Protein AF-0000000068677493 (afdb_homodimer)

Structure (mmCIF, N/CA/C/O backbone):
data_AF-0000000068677493-model_v1
#
loop_
_entity.id
_entity.type
_entity.pdbx_description
1 polymer 'Ig-like domain-containing protein'
#
loop_
_atom_site.group_PDB
_atom_site.id
_atom_site.type_symbol
_atom_site.label_atom_id
_atom_site.label_alt_id
_atom_site.label_comp_id
_atom_site.label_asym_id
_atom_site.label_entity_id
_atom_site.label_seq_id
_atom_site.pdbx_PDB_ins_code
_atom_site.Cartn_x
_atom_site.Cartn_y
_atom_site.Cartn_z
_atom_site.occupancy
_atom_site.B_iso_or_equiv
_atom_site.auth_seq_id
_atom_site.auth_comp_id
_atom_site.auth_asym_id
_atom_site.auth_atom_id
_atom_site.pdbx_PDB_model_num
ATOM 1 N N . THR A 1 1 ? 17.438 -7.77 -10.906 1 44 1 THR A N 1
ATOM 2 C CA . THR A 1 1 ? 16.281 -8.148 -11.719 1 44 1 THR A CA 1
ATOM 3 C C . THR A 1 1 ? 15.383 -6.945 -11.969 1 44 1 THR A C 1
ATOM 5 O O . THR A 1 1 ? 15.484 -5.93 -11.281 1 44 1 THR A O 1
ATOM 8 N N . HIS A 1 2 ? 14.828 -6.984 -13.227 1 49.88 2 HIS A N 1
ATOM 9 C CA . HIS A 1 2 ? 14.031 -5.906 -13.812 1 49.88 2 HIS A CA 1
ATOM 10 C C . HIS A 1 2 ? 13.008 -5.383 -12.812 1 49.88 2 HIS A C 1
ATOM 12 O O . HIS A 1 2 ? 12.758 -4.176 -12.75 1 49.88 2 HIS A O 1
ATOM 18 N N . GLY A 1 3 ? 12.32 -6.281 -12.078 1 53.31 3 GLY A N 1
ATOM 19 C CA . GLY A 1 3 ? 11.375 -5.809 -11.078 1 53.31 3 GLY A CA 1
ATOM 20 C C . GLY A 1 3 ? 11.984 -4.816 -10.109 1 53.31 3 GLY A C 1
ATOM 21 O O . GLY A 1 3 ? 11.375 -3.783 -9.805 1 53.31 3 GLY A O 1
ATOM 22 N N . ARG A 1 4 ? 13.266 -5.168 -9.82 1 57.97 4 ARG A N 1
ATOM 23 C CA . ARG A 1 4 ? 14.008 -4.289 -8.914 1 57.97 4 ARG A CA 1
ATOM 24 C C . ARG A 1 4 ? 14.266 -2.932 -9.562 1 57.97 4 ARG A C 1
ATOM 26 O O . ARG A 1 4 ? 14.227 -1.899 -8.891 1 57.97 4 ARG A O 1
ATOM 33 N N . LYS A 1 5 ? 14.367 -3.1 -10.836 1 59.78 5 LYS A N 1
ATOM 34 C CA . LYS A 1 5 ? 14.688 -1.873 -11.562 1 59.78 5 LYS A CA 1
ATOM 35 C C . LYS A 1 5 ? 13.5 -0.913 -11.562 1 59.78 5 LYS A C 1
ATOM 37 O O . LYS A 1 5 ? 13.672 0.29 -11.344 1 59.78 5 LYS A O 1
ATOM 42 N N . TYR A 1 6 ? 12.266 -1.519 -11.68 1 61.81 6 TYR A N 1
ATOM 43 C CA . TYR A 1 6 ? 11.078 -0.667 -11.711 1 61.81 6 TYR A CA 1
ATOM 44 C C . TYR A 1 6 ? 10.82 -0.049 -10.344 1 61.81 6 TYR A C 1
ATOM 46 O O . TYR A 1 6 ? 10.453 1.126 -10.242 1 61.81 6 TYR A O 1
ATOM 54 N N . GLU A 1 7 ? 11.039 -0.87 -9.32 1 65.19 7 GLU A N 1
ATOM 55 C CA . GLU A 1 7 ? 10.836 -0.341 -7.973 1 65.19 7 GLU A CA 1
ATOM 56 C C . GLU A 1 7 ? 11.828 0.782 -7.668 1 65.19 7 GLU A C 1
ATOM 58 O O . GLU A 1 7 ? 11.453 1.803 -7.086 1 65.19 7 GLU A O 1
ATOM 63 N N . MET A 1 8 ? 13.055 0.53 -8.156 1 66.62 8 MET A N 1
ATOM 6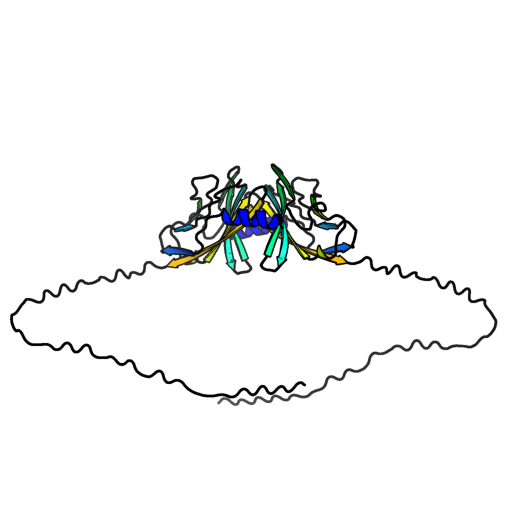4 C CA . MET A 1 8 ? 14.078 1.545 -7.941 1 66.62 8 MET A CA 1
ATOM 65 C C . MET A 1 8 ? 13.727 2.838 -8.672 1 66.62 8 MET A C 1
ATOM 67 O O . MET A 1 8 ? 13.914 3.93 -8.133 1 66.62 8 MET A O 1
ATOM 71 N N . LEU A 1 9 ? 13.133 2.609 -9.805 1 75.5 9 LEU A N 1
ATOM 72 C CA . LEU A 1 9 ? 12.789 3.785 -10.602 1 75.5 9 LEU A CA 1
ATOM 73 C C . LEU A 1 9 ? 11.633 4.547 -9.961 1 75.5 9 LEU A C 1
ATOM 75 O O . LEU A 1 9 ? 11.625 5.781 -9.953 1 75.5 9 LEU A O 1
ATOM 79 N N . LEU A 1 10 ? 10.789 3.773 -9.336 1 80.25 10 LEU A N 1
ATOM 80 C CA . LEU A 1 10 ? 9.656 4.426 -8.695 1 80.25 10 LEU A CA 1
ATOM 81 C C . LEU A 1 10 ? 10.094 5.145 -7.422 1 80.25 10 LEU A C 1
ATOM 83 O O . LEU A 1 10 ? 9.602 6.234 -7.121 1 80.25 10 LEU A O 1
ATOM 87 N N . GLU A 1 11 ? 11.062 4.578 -6.77 1 80.44 11 GLU A N 1
ATOM 88 C CA . GLU A 1 11 ? 11.531 5.16 -5.512 1 80.44 11 GLU A CA 1
ATOM 89 C C . GLU A 1 11 ? 12.148 6.539 -5.738 1 80.44 11 GLU A C 1
ATOM 91 O O . GLU A 1 11 ? 12 7.434 -4.902 1 80.44 11 GLU A O 1
ATOM 96 N N . ALA A 1 12 ? 12.695 6.668 -6.887 1 80.44 12 ALA A N 1
ATOM 97 C CA . ALA A 1 12 ? 13.367 7.926 -7.199 1 80.44 12 ALA A CA 1
ATOM 98 C C . ALA A 1 12 ? 12.367 9 -7.617 1 80.44 12 ALA A C 1
ATOM 100 O O . ALA A 1 12 ? 12.711 10.18 -7.707 1 80.44 12 ALA A O 1
ATOM 101 N N . GLN A 1 13 ? 11.188 8.625 -7.734 1 88.69 13 GLN A N 1
ATOM 102 C CA . GLN A 1 13 ? 10.203 9.547 -8.289 1 88.69 13 GLN A CA 1
ATOM 103 C C . GLN A 1 13 ? 9.32 10.133 -7.191 1 88.69 13 GLN A C 1
ATOM 105 O O . GLN A 1 13 ? 8.336 10.82 -7.477 1 88.69 13 GLN A O 1
ATOM 110 N N . VAL A 1 14 ? 9.727 9.906 -5.953 1 91 14 VAL A N 1
ATOM 111 C CA . VAL A 1 14 ? 8.883 10.406 -4.875 1 91 14 VAL A CA 1
ATOM 112 C C . VAL A 1 14 ? 9.664 11.406 -4.02 1 91 14 VAL A C 1
ATOM 114 O O . VAL A 1 14 ? 10.766 11.102 -3.562 1 91 14 VAL A O 1
ATOM 117 N N . SER A 1 15 ? 9.102 12.547 -3.846 1 90.69 15 SER A N 1
ATOM 118 C CA . SER A 1 15 ? 9.703 13.586 -3.02 1 90.69 15 SER A CA 1
ATOM 119 C C . SER A 1 15 ? 9 13.695 -1.671 1 90.69 15 SER A C 1
ATOM 121 O O . SER A 1 15 ? 7.793 13.938 -1.612 1 90.69 15 SER A O 1
ATOM 123 N N . VAL A 1 16 ? 9.836 13.453 -0.61 1 92.06 16 VAL A N 1
ATOM 124 C CA . VAL A 1 16 ? 9.328 13.594 0.752 1 92.06 16 VAL A CA 1
ATOM 125 C C . VAL A 1 16 ? 10.383 14.273 1.626 1 92.06 16 VAL A C 1
ATOM 127 O O . VAL A 1 16 ? 11.555 14.344 1.25 1 92.06 16 VAL A O 1
ATOM 130 N N . GLU A 1 17 ? 9.977 14.945 2.627 1 94.81 17 GLU A N 1
ATOM 131 C CA . GLU A 1 17 ? 10.867 15.367 3.703 1 94.81 17 GLU A CA 1
ATOM 132 C C . GLU A 1 17 ? 10.812 14.398 4.879 1 94.81 17 GLU A C 1
ATOM 134 O O . GLU A 1 17 ? 9.82 14.352 5.609 1 94.81 17 GLU A O 1
ATOM 139 N N . PRO A 1 18 ? 11.953 13.641 5.086 1 96.69 18 PRO A N 1
ATOM 140 C CA . PRO A 1 18 ? 11.906 12.578 6.094 1 96.69 18 PRO A CA 1
ATOM 141 C C . PRO A 1 18 ? 11.719 13.117 7.508 1 96.69 18 PRO A C 1
ATOM 143 O O . PRO A 1 18 ? 11.258 12.391 8.391 1 96.69 18 PRO A O 1
ATOM 146 N N . GLN A 1 19 ? 12.148 14.352 7.734 1 98.12 19 GLN A N 1
ATOM 147 C CA . GLN A 1 19 ? 11.992 15.016 9.023 1 98.12 19 GLN A CA 1
ATOM 148 C C . GLN A 1 19 ? 11.352 16.391 8.867 1 98.12 19 GLN A C 1
ATOM 150 O O . GLN A 1 19 ? 11.781 17.188 8.031 1 98.12 19 GLN A O 1
ATOM 155 N N . VAL A 1 20 ? 10.336 16.562 9.625 1 98.31 20 VAL A N 1
ATOM 156 C CA . VAL A 1 20 ? 9.648 17.844 9.609 1 98.31 20 VAL A CA 1
ATOM 157 C C . VAL A 1 20 ? 9.43 18.344 11.039 1 98.31 20 VAL A C 1
ATOM 159 O O . VAL A 1 20 ? 9.086 17.547 11.922 1 98.31 20 VAL A O 1
ATOM 162 N N . THR A 1 21 ? 9.695 19.562 11.297 1 97.81 21 THR A N 1
ATOM 163 C CA . THR A 1 21 ? 9.445 20.188 12.586 1 97.81 21 THR A CA 1
ATOM 164 C C . THR A 1 21 ? 8.25 21.125 12.508 1 97.81 21 THR A C 1
ATOM 166 O O . THR A 1 21 ? 8.203 22 11.633 1 97.81 21 THR A O 1
ATOM 169 N N . GLY A 1 22 ? 7.289 20.859 13.273 1 97.62 22 GLY A N 1
ATOM 170 C CA . GLY A 1 22 ? 6.18 21.781 13.469 1 97.62 22 GLY A CA 1
ATOM 171 C C . GLY A 1 22 ? 6.23 22.516 14.805 1 97.62 22 GLY A C 1
ATOM 172 O O . GLY A 1 22 ? 6.941 22.094 15.719 1 97.62 22 GLY A O 1
ATOM 173 N N . TYR A 1 23 ? 5.531 23.656 14.812 1 97.31 23 TYR A N 1
ATOM 174 C CA . TYR A 1 23 ? 5.438 24.438 16.047 1 97.31 23 TYR A CA 1
ATOM 175 C C . TYR A 1 23 ? 4 24.5 16.547 1 97.31 23 TYR A C 1
ATOM 177 O O . TYR A 1 23 ? 3.074 24.734 15.773 1 97.31 23 TYR A O 1
ATOM 185 N N . LEU A 1 24 ? 3.902 24.266 17.859 1 97.25 24 LEU A N 1
ATOM 186 C CA . LEU A 1 24 ? 2.594 24.219 18.5 1 97.25 24 LEU A CA 1
ATOM 187 C C . LEU A 1 24 ? 1.734 25.406 18.047 1 97.25 24 LEU A C 1
ATOM 189 O O . LEU A 1 24 ? 2.182 26.547 18.094 1 97.25 24 LEU A O 1
ATOM 193 N N . GLY A 1 25 ? 0.5 25.094 17.578 1 96.88 25 GLY A N 1
ATOM 194 C CA . GLY A 1 25 ? -0.456 26.125 17.219 1 96.88 25 GLY A CA 1
ATOM 195 C C . GLY A 1 25 ? -0.314 26.609 15.781 1 96.88 25 GLY A C 1
ATOM 196 O O . GLY A 1 25 ? -1.176 27.328 15.273 1 96.88 25 GLY A O 1
ATOM 197 N N . ASN A 1 26 ? 0.702 26.297 15.086 1 97.62 26 ASN A N 1
ATOM 198 C CA . ASN A 1 26 ? 0.906 26.641 13.688 1 97.62 26 ASN A CA 1
ATOM 199 C C . ASN A 1 26 ? 0.512 25.5 12.758 1 97.62 26 ASN A C 1
ATOM 201 O O . ASN A 1 26 ? 0.304 24.375 13.203 1 97.62 26 ASN A O 1
ATOM 205 N N . ASP A 1 27 ? 0.348 25.828 11.492 1 98 27 ASP A N 1
ATOM 206 C CA . ASP A 1 27 ? 0.124 24.812 10.477 1 98 27 ASP A CA 1
ATOM 207 C C . ASP A 1 27 ? 1.438 24.156 10.055 1 98 27 ASP A C 1
ATOM 209 O O . ASP A 1 27 ? 2.494 24.797 10.086 1 98 27 ASP A O 1
ATOM 213 N N . VAL A 1 28 ? 1.412 22.922 9.742 1 97.88 28 VAL A N 1
ATOM 214 C CA . VAL A 1 28 ? 2.586 22.25 9.219 1 97.88 28 VAL A CA 1
ATOM 215 C C . VAL A 1 28 ? 2.193 21.406 8.008 1 97.88 28 VAL A C 1
ATOM 217 O O . VAL A 1 28 ? 1.114 20.812 7.98 1 97.88 28 VAL A O 1
ATOM 220 N N . THR A 1 29 ? 3.047 21.375 7.008 1 97.81 29 THR A N 1
ATOM 221 C CA . THR A 1 29 ? 2.781 20.625 5.793 1 97.81 29 THR A CA 1
ATOM 222 C C . THR A 1 29 ? 3.727 19.422 5.688 1 97.81 29 THR A C 1
ATOM 224 O O . THR A 1 29 ? 4.938 19.562 5.871 1 97.81 29 THR A O 1
ATOM 227 N N . LEU A 1 30 ? 3.176 18.266 5.508 1 97.88 30 LEU A N 1
ATOM 228 C CA . LEU A 1 30 ? 3.93 17.062 5.168 1 97.88 30 LEU A CA 1
ATOM 229 C C . LEU A 1 30 ? 3.887 16.797 3.668 1 97.88 30 LEU A C 1
ATOM 231 O O . LEU A 1 30 ? 2.826 16.5 3.117 1 97.88 30 LEU A O 1
ATOM 235 N N . ARG A 1 31 ? 5.02 16.812 3.066 1 97.06 31 ARG A N 1
ATOM 236 C CA . ARG A 1 31 ? 5.09 16.781 1.609 1 97.06 31 ARG A CA 1
ATOM 237 C C . ARG A 1 31 ? 5.242 15.352 1.098 1 97.06 31 ARG A C 1
ATOM 239 O O . ARG A 1 31 ? 5.992 14.562 1.669 1 97.06 31 ARG A O 1
ATOM 246 N N . CYS A 1 32 ? 4.578 15.102 0.015 1 96.81 32 CYS A N 1
ATOM 247 C CA . CYS A 1 32 ? 4.648 13.844 -0.72 1 96.81 32 CYS A CA 1
ATOM 248 C C . CYS A 1 32 ? 4.176 14.023 -2.158 1 96.81 32 CYS A C 1
ATOM 250 O O . CYS A 1 32 ? 2.992 14.258 -2.404 1 96.81 32 CYS A O 1
ATOM 252 N N . LYS A 1 33 ? 5.102 13.906 -3.076 1 95.31 33 LYS A N 1
ATOM 253 C CA . LYS A 1 33 ? 4.781 14.188 -4.473 1 95.31 33 LYS A CA 1
ATOM 254 C C . LYS A 1 33 ? 5.34 13.109 -5.395 1 95.31 33 LYS A C 1
ATOM 256 O O . LYS A 1 33 ? 6.469 12.648 -5.207 1 95.31 33 LYS A O 1
ATOM 261 N N . LEU A 1 34 ? 4.512 12.648 -6.293 1 95 34 LEU A N 1
ATOM 262 C CA . LEU A 1 34 ? 4.977 11.805 -7.391 1 95 34 LEU A CA 1
ATOM 263 C C . LEU A 1 34 ? 5.461 12.656 -8.562 1 95 34 LEU A C 1
ATOM 265 O O . LEU A 1 34 ? 4.668 13.375 -9.172 1 95 34 LEU A O 1
ATOM 269 N N . LEU A 1 35 ? 6.684 12.539 -8.891 1 92.25 35 LEU A N 1
ATOM 270 C CA . LEU A 1 35 ? 7.277 13.398 -9.906 1 92.25 35 LEU A CA 1
ATOM 271 C C . LEU A 1 35 ? 6.926 12.898 -11.305 1 92.25 35 LEU A C 1
ATOM 273 O O . LEU A 1 35 ? 6.668 13.703 -12.203 1 92.25 35 LEU A O 1
ATOM 277 N N . GLN A 1 36 ? 6.949 11.57 -11.461 1 90.94 36 GLN A N 1
ATOM 278 C CA . GLN A 1 36 ? 6.586 10.961 -12.734 1 90.94 36 GLN A CA 1
ATOM 279 C C . GLN A 1 36 ? 5.781 9.68 -12.516 1 90.94 36 GLN A C 1
ATOM 281 O O . GLN A 1 36 ? 6.023 8.945 -11.562 1 90.94 36 GLN A O 1
ATOM 286 N N . GLY A 1 37 ? 4.852 9.508 -13.422 1 90.94 37 GLY A N 1
ATOM 287 C CA . GLY A 1 37 ? 4.039 8.305 -13.336 1 90.94 37 GLY A CA 1
ATOM 288 C C . GLY A 1 37 ? 2.553 8.594 -13.242 1 90.94 37 GLY A C 1
ATOM 289 O O . GLY A 1 37 ? 2.143 9.758 -13.211 1 90.94 37 GLY A O 1
ATOM 290 N N . ASN A 1 38 ? 1.831 7.477 -13.25 1 93.56 38 ASN A N 1
ATOM 291 C CA . ASN A 1 38 ? 0.378 7.57 -13.18 1 93.56 38 ASN A CA 1
ATOM 292 C C . ASN A 1 38 ? -0.13 7.266 -11.773 1 93.56 38 ASN A C 1
ATOM 294 O O . ASN A 1 38 ? -0.347 6.102 -11.422 1 93.56 38 ASN A O 1
ATOM 298 N N . LEU A 1 39 ? -0.314 8.266 -10.992 1 95.81 39 LEU A N 1
ATOM 299 C CA . LEU 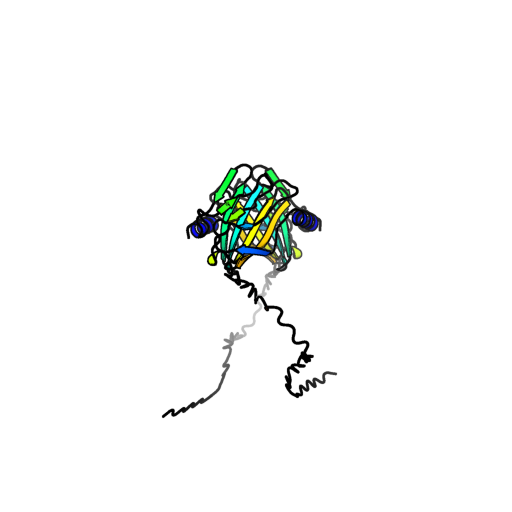A 1 39 ? -0.809 8.102 -9.633 1 95.81 39 LEU A CA 1
ATOM 300 C C . LEU A 1 39 ? -2.258 7.625 -9.633 1 95.81 39 LEU A C 1
ATOM 302 O O . LEU A 1 39 ? -3.131 8.273 -10.211 1 95.81 39 LEU A O 1
ATOM 306 N N . ILE A 1 40 ? -2.496 6.555 -8.977 1 96.5 40 ILE A N 1
ATOM 307 C CA . ILE A 1 40 ? -3.844 5.996 -8.914 1 96.5 40 ILE A CA 1
ATOM 308 C C . ILE A 1 40 ? -4.508 6.402 -7.598 1 96.5 40 ILE A C 1
ATOM 310 O O . ILE A 1 40 ? -5.672 6.809 -7.582 1 96.5 40 ILE A O 1
ATOM 314 N N . GLN A 1 41 ? -3.783 6.273 -6.559 1 96.88 41 GLN A N 1
ATOM 315 C CA . GLN A 1 41 ? -4.238 6.652 -5.227 1 96.88 41 GLN A CA 1
ATOM 316 C C . GLN A 1 41 ? -3.059 6.949 -4.305 1 96.88 41 GLN A C 1
ATOM 318 O O . GLN A 1 41 ? -2.018 6.293 -4.387 1 96.88 41 GLN A O 1
ATOM 323 N N . ALA A 1 42 ? -3.238 7.895 -3.502 1 9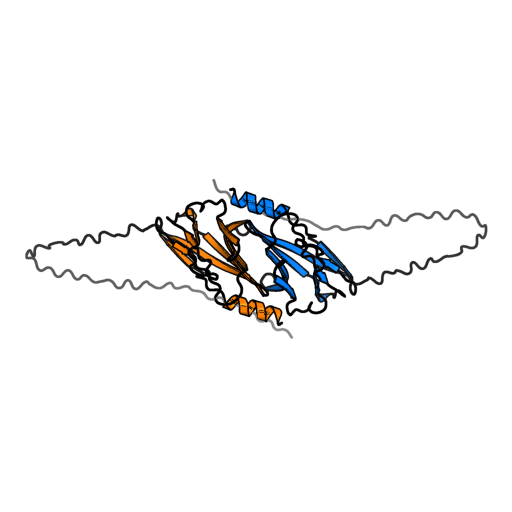7.44 42 ALA A N 1
ATOM 324 C CA . ALA A 1 42 ? -2.297 8.203 -2.428 1 97.44 42 ALA A CA 1
ATOM 325 C C . ALA A 1 42 ? -2.975 8.102 -1.063 1 97.44 42 ALA A C 1
ATOM 327 O O . ALA A 1 42 ? -4.168 8.391 -0.934 1 97.44 42 ALA A O 1
ATOM 328 N N . GLU A 1 43 ? -2.234 7.633 -0.113 1 97 43 GLU A N 1
ATOM 329 C CA . GLU A 1 43 ? -2.787 7.625 1.238 1 97 43 GLU A CA 1
ATOM 330 C C . GLU A 1 43 ? -1.724 7.992 2.27 1 97 43 GLU A C 1
ATOM 332 O O . GLU A 1 43 ? -0.536 7.734 2.064 1 97 43 GLU A O 1
ATOM 337 N N . TRP A 1 44 ? -2.158 8.711 3.283 1 96.62 44 TRP A N 1
ATOM 338 C CA . TRP A 1 44 ? -1.332 8.984 4.453 1 96.62 44 TRP A CA 1
ATOM 339 C C . TRP A 1 44 ? -1.749 8.109 5.629 1 96.62 44 TRP A C 1
ATOM 341 O O . TRP A 1 44 ? -2.936 8.008 5.949 1 96.62 44 TRP A O 1
ATOM 351 N N . GLN A 1 45 ? -0.746 7.441 6.125 1 95.81 45 GLN A N 1
ATOM 352 C CA . GLN A 1 45 ? -0.955 6.641 7.324 1 95.81 45 GLN A CA 1
ATOM 353 C C . GLN A 1 45 ? -0.22 7.234 8.523 1 95.81 45 GLN A C 1
ATOM 355 O O . GLN A 1 45 ? 0.859 7.812 8.367 1 95.81 45 GLN A O 1
ATOM 360 N N . TRP A 1 46 ? -0.893 7.141 9.609 1 94.19 46 TRP A N 1
ATOM 361 C CA . TRP A 1 46 ? -0.287 7.535 10.883 1 94.19 46 TRP A CA 1
ATOM 362 C C . TRP A 1 46 ? 0.028 6.312 11.734 1 94.19 46 TRP A C 1
ATOM 364 O O . TRP A 1 46 ? -0.859 5.508 12.031 1 94.19 46 TRP A O 1
ATOM 374 N N . GLU A 1 47 ? 1.328 6.184 12.078 1 91.25 47 GLU A N 1
ATOM 375 C CA . GLU A 1 47 ? 1.779 5.031 12.852 1 91.25 47 GLU A CA 1
ATOM 376 C C . GLU A 1 47 ? 1.9 5.371 14.328 1 91.25 47 GLU A C 1
ATOM 378 O O . GLU A 1 47 ? 2.826 6.078 14.734 1 91.25 47 GLU A O 1
ATOM 383 N N . ILE A 1 48 ? 0.957 4.836 15.047 1 80.31 48 ILE A N 1
ATOM 384 C CA . ILE A 1 48 ? 0.924 5.094 16.484 1 80.31 48 ILE A CA 1
ATOM 385 C C . ILE A 1 48 ? 1.951 4.215 17.188 1 80.31 48 ILE A C 1
ATOM 387 O O . ILE A 1 48 ? 2.535 4.621 18.203 1 80.31 48 ILE A O 1
ATOM 391 N N . SER A 1 49 ? 2.119 3.014 16.672 1 82.81 49 SER A N 1
ATOM 392 C CA . SER A 1 49 ? 3.115 2.062 17.156 1 82.81 49 SER A CA 1
ATOM 393 C C . SER A 1 49 ? 3.629 1.179 16.016 1 82.81 49 SER A C 1
ATOM 395 O O . SER A 1 49 ? 3.135 1.252 14.898 1 82.81 49 SER A O 1
ATOM 397 N N . ASP A 1 50 ? 4.613 0.42 16.328 1 79.56 50 ASP A N 1
ATOM 398 C CA . ASP A 1 50 ? 5.203 -0.474 15.336 1 79.56 50 ASP A CA 1
ATOM 399 C C . ASP A 1 50 ? 4.16 -1.45 14.797 1 79.56 50 ASP A C 1
ATOM 401 O O . ASP A 1 50 ? 4.312 -1.978 13.688 1 79.56 50 ASP A O 1
ATOM 405 N N . THR A 1 51 ? 3.09 -1.633 15.547 1 77.69 51 THR A N 1
ATOM 406 C CA . THR A 1 51 ? 2.145 -2.674 15.156 1 77.69 51 THR A CA 1
ATOM 407 C C . THR A 1 51 ? 0.811 -2.062 14.734 1 77.69 51 THR A C 1
ATOM 409 O O . THR A 1 51 ? -0.088 -2.773 14.281 1 77.69 51 THR A O 1
ATOM 412 N N . GLU A 1 52 ? 0.798 -0.792 14.938 1 80.62 52 GLU A N 1
ATOM 413 C CA . GLU A 1 52 ? -0.501 -0.172 14.695 1 80.62 52 GLU A CA 1
ATOM 414 C C . GLU A 1 52 ? -0.363 1.073 13.82 1 80.62 52 GLU A C 1
ATOM 416 O O . GLU A 1 52 ? 0.355 2.01 14.18 1 80.62 52 GLU A O 1
ATOM 421 N N . LYS A 1 53 ? -0.86 0.973 12.68 1 86.06 53 LYS A N 1
ATOM 422 C CA . LYS A 1 53 ? -0.974 2.129 11.797 1 86.06 53 LYS A CA 1
ATOM 423 C C . LYS A 1 53 ? -2.367 2.211 11.172 1 86.06 53 LYS A C 1
ATOM 425 O O . LYS A 1 53 ? -3.049 1.194 11.023 1 86.06 53 LYS A O 1
ATOM 430 N N . PHE A 1 54 ? -2.818 3.443 10.938 1 88.25 54 PHE A N 1
ATOM 431 C CA . PHE A 1 54 ? -4.113 3.57 10.281 1 88.25 54 PHE A CA 1
ATOM 432 C C . PHE A 1 54 ? -4.094 4.695 9.258 1 88.25 54 PHE A C 1
ATOM 434 O O . PHE A 1 54 ? -3.307 5.637 9.375 1 88.25 54 PHE A O 1
ATOM 441 N N . THR A 1 55 ? -4.918 4.555 8.305 1 93.69 55 THR A N 1
ATOM 442 C CA . THR A 1 55 ? -5.035 5.527 7.23 1 93.69 55 THR A CA 1
ATOM 443 C C . THR A 1 55 ? -5.77 6.777 7.707 1 93.69 55 THR A C 1
ATOM 445 O O . THR A 1 55 ? -6.852 6.684 8.289 1 93.69 55 THR A O 1
ATOM 448 N N . ILE A 1 56 ? -5.227 7.949 7.43 1 95.75 56 ILE A N 1
ATOM 449 C CA . ILE A 1 56 ? -5.859 9.164 7.934 1 95.75 56 ILE A CA 1
ATOM 450 C C . ILE A 1 56 ? -6.391 9.992 6.766 1 95.75 56 ILE A C 1
ATOM 452 O O . ILE A 1 56 ? -7.258 10.852 6.949 1 95.75 56 ILE A O 1
ATOM 456 N N . ALA A 1 57 ? -5.91 9.742 5.57 1 96.06 57 ALA A N 1
ATOM 457 C CA . ALA A 1 57 ? -6.352 10.484 4.391 1 96.06 57 ALA A CA 1
ATOM 458 C C . ALA A 1 57 ? -6.074 9.703 3.111 1 96.06 57 ALA A C 1
ATOM 460 O O . ALA A 1 57 ? -5.035 9.047 2.99 1 96.06 57 ALA A O 1
ATOM 461 N N . VAL A 1 58 ? -6.988 9.773 2.211 1 96.44 58 VAL A N 1
ATOM 462 C CA . VAL A 1 58 ? -6.855 9.133 0.906 1 96.44 58 VAL A CA 1
ATOM 463 C C . VAL A 1 58 ? -7.176 10.141 -0.197 1 96.44 58 VAL A C 1
ATOM 465 O O . VAL A 1 58 ? -8.133 10.914 -0.085 1 96.44 58 VAL A O 1
ATOM 468 N N . PHE A 1 59 ? -6.348 10.133 -1.209 1 97.31 59 PHE A N 1
ATOM 469 C CA . PHE A 1 59 ? -6.539 10.984 -2.377 1 97.31 59 PHE A CA 1
ATOM 470 C C . PHE A 1 59 ? -6.441 10.172 -3.662 1 97.31 59 PHE A C 1
ATOM 472 O O . PHE A 1 59 ? -5.508 9.391 -3.838 1 97.31 59 PHE A O 1
ATOM 479 N N . SER A 1 60 ? -7.371 10.273 -4.477 1 95.44 60 SER A N 1
ATOM 480 C CA . SER A 1 60 ? -7.363 9.719 -5.828 1 95.44 60 SER A CA 1
ATOM 481 C C . SER A 1 60 ? -7.66 10.797 -6.867 1 95.44 60 SER A C 1
ATOM 483 O O . SER A 1 60 ? -8.695 11.453 -6.801 1 95.44 60 SER A O 1
ATOM 485 N N . PRO A 1 61 ? -6.758 10.93 -7.801 1 93.69 61 PRO A N 1
ATOM 486 C CA . PRO A 1 61 ? -6.992 11.961 -8.812 1 93.69 61 PRO A CA 1
ATOM 487 C C . PRO A 1 61 ? -8.352 11.82 -9.5 1 93.69 61 PRO A C 1
ATOM 489 O O . PRO A 1 61 ? -9 12.82 -9.805 1 93.69 61 PRO A O 1
ATOM 492 N N . ASN A 1 62 ? -8.836 10.609 -9.633 1 92.88 62 ASN A N 1
ATOM 493 C CA . ASN A 1 62 ? -10.055 10.391 -10.398 1 92.88 62 ASN A CA 1
ATOM 494 C C . ASN A 1 62 ? -11.273 10.258 -9.5 1 92.88 62 ASN A C 1
ATOM 496 O O . ASN A 1 62 ? -12.414 10.375 -9.961 1 92.88 62 ASN A O 1
ATOM 500 N N . LEU A 1 63 ? -11.062 10.016 -8.203 1 94.81 63 LEU A N 1
ATOM 501 C CA . LEU A 1 63 ? -12.211 9.695 -7.359 1 94.81 63 LEU A CA 1
ATOM 502 C C . LEU A 1 63 ? -12.375 10.727 -6.25 1 94.81 63 LEU A C 1
ATOM 504 O O . LEU A 1 63 ? -13.422 10.781 -5.602 1 94.81 63 LEU A O 1
ATOM 508 N N . GLY A 1 64 ? -11.328 11.523 -6.035 1 94.5 64 GLY A N 1
ATOM 509 C CA . GLY A 1 64 ? -11.445 12.57 -5.031 1 94.5 64 GLY A CA 1
ATOM 510 C C . GLY A 1 64 ? -10.664 12.266 -3.764 1 94.5 64 GLY A C 1
ATOM 511 O O . GLY A 1 64 ? -9.602 11.648 -3.818 1 94.5 64 GLY A O 1
ATOM 512 N N . GLN A 1 65 ? -11.086 12.914 -2.695 1 95.12 65 GLN A N 1
ATOM 513 C CA . GLN A 1 65 ? -10.359 12.781 -1.438 1 95.12 65 GLN A CA 1
ATOM 514 C C . GLN A 1 65 ? -11.273 12.289 -0.32 1 95.12 65 GLN A C 1
ATOM 516 O O . GLN A 1 65 ? -12.492 12.461 -0.385 1 95.12 65 GLN A O 1
ATOM 521 N N . ASN A 1 66 ? -10.656 11.609 0.628 1 94.19 66 ASN A N 1
ATOM 522 C CA . ASN A 1 66 ? -11.336 11.18 1.847 1 94.19 66 ASN A CA 1
ATOM 523 C C . ASN A 1 66 ? -10.469 11.406 3.08 1 94.19 66 ASN A C 1
ATOM 525 O O . ASN A 1 66 ? -9.328 10.938 3.133 1 94.19 66 ASN A O 1
ATOM 529 N N . ILE A 1 67 ? -11 12.148 3.969 1 94.88 67 ILE A N 1
ATOM 530 C CA . ILE A 1 67 ? -10.344 12.312 5.266 1 94.88 67 ILE A CA 1
ATOM 531 C C . ILE A 1 67 ? -11.016 11.406 6.297 1 94.88 67 ILE A C 1
ATOM 533 O O . ILE A 1 67 ? -12.211 11.562 6.578 1 94.88 67 ILE A O 1
ATOM 537 N N . SER A 1 68 ? -10.25 10.516 6.824 1 92.12 68 SER A N 1
ATOM 538 C CA . SER A 1 68 ? -10.789 9.508 7.738 1 92.12 68 SER A CA 1
ATOM 539 C C . SER A 1 68 ? -10.992 10.086 9.133 1 92.12 68 SER A C 1
ATOM 541 O O . SER A 1 68 ? -10.398 11.102 9.484 1 92.12 68 SER A O 1
ATOM 543 N N . GLU A 1 69 ? -11.914 9.367 9.82 1 88.81 69 GLU A N 1
ATOM 544 C CA . GLU A 1 69 ? -12.031 9.695 11.242 1 88.81 69 GLU A CA 1
ATOM 545 C C . GLU A 1 69 ? -10.727 9.414 11.984 1 88.81 69 GLU A C 1
ATOM 547 O O . GLU A 1 69 ? -10.211 8.297 11.93 1 88.81 69 GLU A O 1
ATOM 552 N N . SER A 1 70 ? -10.125 10.469 12.562 1 88.81 70 SER A N 1
ATOM 553 C CA . SER A 1 70 ? -8.875 10.414 13.32 1 88.81 70 SER A CA 1
ATOM 554 C C . SER A 1 70 ? -8.75 11.617 14.25 1 88.81 70 SER A C 1
ATOM 556 O O . SER A 1 70 ? -9.555 12.547 14.188 1 88.81 70 SER A O 1
ATOM 558 N N . PRO A 1 71 ? -7.754 11.539 15.164 1 89.25 71 PRO A N 1
ATOM 559 C CA . PRO A 1 71 ? -7.547 12.719 16 1 89.25 71 PRO A CA 1
ATOM 560 C C . PRO A 1 71 ? -7.207 13.969 15.203 1 89.25 71 PRO A C 1
ATOM 562 O O . PRO A 1 71 ? -7.281 15.086 15.727 1 89.25 71 PRO A O 1
ATOM 565 N N . LEU A 1 72 ? -6.859 13.828 13.914 1 93.19 72 LEU A N 1
ATOM 566 C CA . LEU A 1 72 ? -6.469 14.953 13.07 1 93.19 72 LEU A CA 1
ATOM 567 C C . LEU A 1 72 ? -7.656 15.469 12.266 1 93.19 72 LEU A C 1
ATOM 569 O O . LEU A 1 72 ? -7.551 16.484 11.57 1 93.19 72 LEU A O 1
ATOM 573 N N . LYS A 1 73 ? -8.758 14.734 12.406 1 90.75 73 LYS A N 1
ATOM 574 C CA . LYS A 1 73 ? -9.914 15.125 11.602 1 90.75 73 LYS A CA 1
ATOM 575 C C . LYS A 1 73 ? -10.328 16.562 11.891 1 90.75 73 LYS A C 1
ATOM 577 O O . LYS A 1 73 ? -10.398 16.984 13.055 1 90.75 73 LYS A O 1
ATOM 582 N N . GLY A 1 74 ? -10.703 17.312 10.844 1 94.44 74 GLY A N 1
ATOM 583 C CA . GLY A 1 74 ? -11.062 18.719 10.969 1 94.44 74 GLY A CA 1
ATOM 584 C C . GLY A 1 74 ? -9.867 19.641 10.828 1 94.44 74 GLY A C 1
ATOM 585 O O . GLY A 1 74 ? -10.031 20.844 10.586 1 94.44 74 GLY A O 1
ATOM 586 N N . ARG A 1 75 ? -8.688 19.047 11.055 1 97.56 75 ARG A N 1
ATOM 587 C CA . ARG A 1 75 ? -7.48 19.875 10.953 1 97.56 75 ARG A CA 1
ATOM 588 C C . ARG A 1 75 ? -6.586 19.406 9.812 1 97.56 75 ARG A C 1
ATOM 590 O O . ARG A 1 75 ? -5.52 19.984 9.578 1 97.56 75 ARG A O 1
ATOM 597 N N . LEU A 1 76 ? -6.969 18.406 9.117 1 97 76 LEU A N 1
ATOM 598 C CA . LEU A 1 76 ? -6.18 17.812 8.047 1 97 76 LEU A CA 1
ATOM 599 C C . LEU A 1 76 ? -6.746 18.188 6.68 1 97 76 LEU A C 1
ATOM 601 O O . LEU A 1 76 ? -7.953 18.062 6.449 1 97 76 LEU A O 1
ATOM 605 N N . GLU A 1 77 ? -5.879 18.656 5.789 1 96.12 77 GLU A N 1
ATOM 606 C CA . GLU A 1 77 ? -6.293 18.984 4.43 1 96.12 77 GLU A CA 1
ATOM 607 C C . GLU A 1 77 ? -5.223 18.609 3.414 1 96.12 77 GLU A C 1
ATOM 609 O O . GLU A 1 77 ? -4.027 18.703 3.697 1 96.12 77 GLU A O 1
ATOM 614 N N . PHE A 1 78 ? -5.672 18.094 2.281 1 96.12 78 PHE A N 1
ATOM 615 C CA . PHE A 1 78 ? -4.715 17.938 1.193 1 96.12 78 PHE A CA 1
ATOM 616 C C . PHE A 1 78 ? -4.254 19.281 0.675 1 96.12 78 PHE A C 1
ATOM 618 O O . PHE A 1 78 ? -5.062 20.203 0.496 1 96.12 78 PHE A O 1
ATOM 625 N N . ALA A 1 79 ? -2.971 19.375 0.55 1 86.94 79 ALA A N 1
ATOM 626 C CA . ALA A 1 79 ? -2.35 20.641 0.177 1 86.94 79 ALA A CA 1
ATOM 627 C C . ALA A 1 79 ? -1.944 20.641 -1.294 1 86.94 79 ALA A C 1
ATOM 629 O O . ALA A 1 79 ? -1.583 21.688 -1.844 1 86.94 79 ALA A O 1
ATOM 630 N N . GLY A 1 80 ? -2.027 19.5 -1.928 1 81.88 80 GLY A N 1
ATOM 631 C CA . GLY A 1 80 ? -1.483 19.391 -3.273 1 81.88 80 GLY A CA 1
ATOM 632 C C . GLY A 1 80 ? -2.283 20.172 -4.301 1 81.88 80 GLY A C 1
ATOM 633 O O . GLY A 1 80 ? -3.504 20.297 -4.184 1 81.88 80 GLY A O 1
ATOM 634 N N . ALA A 1 81 ? -1.502 20.688 -5.203 1 73.06 81 ALA A N 1
ATOM 635 C CA . ALA A 1 81 ? -2.092 21.516 -6.254 1 73.06 81 ALA A CA 1
ATOM 636 C C . ALA A 1 81 ? -2.137 20.75 -7.582 1 73.06 81 ALA A C 1
ATOM 638 O O . ALA A 1 81 ? -2.676 21.25 -8.57 1 73.06 81 ALA A O 1
ATOM 639 N N . SER A 1 82 ? -1.521 19.625 -7.562 1 78.25 82 SER A N 1
ATOM 640 C CA . SER A 1 82 ? -1.467 18.844 -8.797 1 78.25 82 SER A CA 1
ATOM 641 C C . SER A 1 82 ? -1.879 17.406 -8.555 1 78.25 82 SER A C 1
ATOM 643 O O . SER A 1 82 ? -1.985 16.969 -7.41 1 78.25 82 SER A O 1
ATOM 645 N N . THR A 1 83 ? -2.008 16.719 -9.664 1 84 83 THR A N 1
ATOM 646 C CA . THR A 1 83 ? -2.486 15.344 -9.625 1 84 83 THR A CA 1
ATOM 647 C C . THR A 1 83 ? -1.455 14.43 -8.969 1 84 83 THR A C 1
ATOM 649 O O . THR A 1 83 ? -1.809 13.391 -8.398 1 84 83 THR A O 1
ATOM 652 N N . GLY A 1 84 ? -0.229 14.875 -8.93 1 91.19 84 GLY A N 1
ATOM 653 C CA . GLY A 1 84 ? 0.808 14.039 -8.352 1 91.19 84 GLY A CA 1
ATOM 654 C C . GLY A 1 84 ? 1.23 14.492 -6.965 1 91.19 84 GLY A C 1
ATOM 655 O O . GLY A 1 84 ? 2.086 13.867 -6.336 1 91.19 84 GLY A O 1
ATOM 656 N N . ASP A 1 85 ? 0.591 15.578 -6.508 1 94.62 85 ASP A N 1
ATOM 657 C CA . ASP A 1 85 ? 0.958 16.156 -5.219 1 94.62 85 ASP A CA 1
ATOM 658 C C . ASP A 1 85 ? -0.056 15.781 -4.141 1 94.62 85 ASP A C 1
ATOM 660 O O . ASP A 1 85 ? -1.145 16.359 -4.078 1 94.62 85 ASP A O 1
ATOM 664 N N . SER A 1 86 ? 0.351 14.875 -3.277 1 96.38 86 SER A N 1
ATOM 665 C CA . SER A 1 86 ? -0.535 14.367 -2.234 1 96.38 86 SER A CA 1
ATOM 666 C C . SER A 1 86 ? -0.137 14.906 -0.864 1 96.38 86 SER A C 1
ATOM 668 O O . SER A 1 86 ? -0.419 14.289 0.161 1 96.38 86 SER A O 1
ATOM 670 N N . SER A 1 87 ? 0.533 16.031 -0.854 1 97.38 87 SER A N 1
ATOM 671 C CA . SER A 1 87 ? 0.935 16.656 0.404 1 97.38 87 SER A CA 1
ATOM 672 C C . SER A 1 87 ? -0.275 16.969 1.278 1 97.38 87 SER A C 1
ATOM 674 O O . SER A 1 87 ? -1.377 17.188 0.768 1 97.38 87 SER A O 1
ATOM 676 N N . ILE A 1 88 ? -0.048 17.016 2.586 1 97.75 88 ILE A N 1
ATOM 677 C CA . ILE A 1 88 ? -1.127 17.359 3.504 1 97.75 88 ILE A CA 1
ATOM 678 C C . ILE A 1 88 ? -0.668 18.469 4.445 1 97.75 88 ILE A C 1
ATOM 680 O O . ILE A 1 88 ? 0.526 18.609 4.723 1 97.75 88 ILE A O 1
ATOM 684 N N . THR A 1 89 ? -1.605 19.219 4.848 1 98.19 89 THR A N 1
ATOM 685 C CA . THR A 1 89 ? -1.371 20.25 5.863 1 98.19 89 THR A CA 1
ATOM 686 C C . THR A 1 89 ? -2.164 19.938 7.133 1 98.19 89 THR A C 1
ATOM 688 O O . THR A 1 89 ? -3.365 19.672 7.066 1 98.19 89 THR A O 1
ATOM 691 N N . ILE A 1 90 ? -1.469 19.859 8.234 1 98 90 ILE A N 1
ATOM 692 C CA . ILE A 1 90 ? -2.098 19.797 9.547 1 98 90 ILE A CA 1
ATOM 693 C C . ILE A 1 90 ? -2.221 21.203 10.133 1 98 90 ILE A C 1
ATOM 695 O O . ILE A 1 90 ? -1.212 21.859 10.406 1 98 90 ILE A O 1
ATOM 699 N N . LYS A 1 91 ? -3.398 21.578 10.312 1 98.12 91 LYS A N 1
ATOM 700 C CA . LYS A 1 91 ? -3.658 22.906 10.875 1 98.12 91 LYS A CA 1
ATOM 701 C C . LYS A 1 91 ? -3.561 22.891 12.398 1 98.12 91 LYS A C 1
ATOM 703 O O . LYS A 1 91 ? -3.916 21.891 13.039 1 98.12 91 LYS A O 1
ATOM 708 N N . ASP A 1 92 ? -3.07 23.984 13.008 1 97.44 92 ASP A N 1
ATOM 709 C CA . ASP A 1 92 ? -3.037 24.156 14.461 1 97.44 92 ASP A CA 1
ATOM 710 C C . ASP A 1 92 ? -2.447 22.922 15.141 1 97.44 92 ASP A C 1
ATOM 712 O O . ASP A 1 92 ? -3.084 22.328 16 1 97.44 92 ASP A O 1
ATOM 716 N N . VAL A 1 93 ? -1.183 22.672 14.812 1 97.38 93 VAL A N 1
ATOM 717 C CA . VAL A 1 93 ? -0.52 21.438 15.219 1 97.38 93 VAL A CA 1
ATOM 718 C C . VAL A 1 93 ? -0.502 21.328 16.734 1 97.38 93 VAL A C 1
ATOM 720 O O . VAL A 1 93 ? -0.251 22.312 17.438 1 97.38 93 VAL A O 1
ATOM 723 N N . GLU A 1 94 ? -0.77 20.156 17.25 1 97.06 94 GLU A N 1
ATOM 724 C CA . GLU A 1 94 ? -0.719 19.828 18.672 1 97.06 94 GLU A CA 1
ATOM 725 C C . GLU A 1 94 ? 0.471 18.938 18.984 1 97.06 94 GLU A C 1
ATOM 727 O O . GLU A 1 94 ? 1.001 18.25 18.109 1 97.06 94 GLU A O 1
ATOM 732 N N . MET A 1 95 ? 0.847 18.875 20.266 1 96.38 95 MET A N 1
ATOM 733 C CA . MET A 1 95 ? 1.955 18.031 20.703 1 96.38 95 MET A CA 1
ATOM 734 C C . MET A 1 95 ? 1.671 16.562 20.391 1 96.38 95 MET A C 1
ATOM 736 O O . MET A 1 95 ? 2.584 15.797 20.078 1 96.38 95 MET A O 1
ATOM 740 N N . THR A 1 96 ? 0.424 16.188 20.422 1 95.19 96 THR A N 1
ATOM 741 C CA . THR A 1 96 ? 0.03 14.789 20.234 1 95.19 96 THR A CA 1
ATOM 742 C C . THR A 1 96 ? 0.101 14.391 18.766 1 95.19 96 THR A C 1
ATOM 744 O O . THR A 1 96 ? -0 13.211 18.438 1 95.19 96 THR A O 1
ATOM 747 N N . ASP A 1 97 ? 0.305 15.391 17.891 1 96.25 97 ASP A N 1
ATOM 748 C CA . ASP A 1 97 ? 0.354 15.102 16.453 1 96.25 97 ASP A CA 1
ATOM 749 C C . ASP A 1 97 ? 1.719 14.547 16.062 1 96.25 97 ASP A C 1
ATOM 751 O O . ASP A 1 97 ? 1.881 14.016 14.953 1 96.25 97 ASP A O 1
ATOM 755 N N . ALA A 1 98 ? 2.74 14.711 16.969 1 96.31 98 ALA A N 1
ATOM 756 C CA . ALA A 1 98 ? 4.086 14.211 16.688 1 96.31 98 ALA A CA 1
ATOM 757 C C . ALA A 1 98 ? 4.074 12.703 16.438 1 96.31 98 ALA A C 1
ATOM 759 O O . ALA A 1 98 ? 3.268 11.984 17.031 1 96.31 98 ALA A O 1
ATOM 760 N N . GLY A 1 99 ? 4.945 12.312 15.531 1 95.62 99 GLY A N 1
ATOM 761 C CA . GLY A 1 99 ? 5.039 10.883 15.289 1 95.62 99 GLY A CA 1
ATOM 762 C C . GLY A 1 99 ? 5.445 10.539 13.867 1 95.62 99 GLY A C 1
ATOM 763 O O . GLY A 1 99 ? 6.039 11.367 13.172 1 95.62 99 GLY A O 1
ATOM 764 N N . LYS A 1 100 ? 5.238 9.312 13.562 1 97.38 100 LYS A N 1
ATOM 765 C CA . LYS A 1 100 ? 5.641 8.75 12.273 1 97.38 100 LYS A CA 1
ATOM 766 C C . LYS A 1 100 ? 4.469 8.727 11.297 1 97.38 100 LYS A C 1
ATOM 768 O O . LYS A 1 100 ? 3.42 8.148 11.586 1 97.38 100 LYS A O 1
ATOM 773 N N . TYR A 1 101 ? 4.641 9.398 10.172 1 96.75 101 TYR A N 1
ATOM 774 C CA . TYR A 1 101 ? 3.662 9.438 9.086 1 96.75 101 TYR A CA 1
ATOM 775 C C . TYR A 1 101 ? 4.199 8.742 7.84 1 96.75 101 TYR A C 1
ATOM 777 O O . TYR A 1 101 ? 5.367 8.922 7.48 1 96.75 101 TYR A O 1
ATOM 785 N N . ILE A 1 102 ? 3.318 7.984 7.168 1 96.81 102 ILE A N 1
ATOM 786 C CA . ILE A 1 102 ? 3.729 7.246 5.98 1 96.81 102 ILE A CA 1
ATOM 787 C C . ILE A 1 102 ? 2.887 7.684 4.785 1 96.81 102 ILE A C 1
ATOM 789 O O . ILE A 1 102 ? 1.656 7.645 4.836 1 96.81 102 ILE A O 1
ATOM 793 N N . CYS A 1 103 ? 3.555 8.156 3.805 1 97.06 103 CYS A N 1
ATOM 794 C CA . CYS A 1 103 ? 2.92 8.43 2.52 1 97.06 103 CYS A CA 1
ATOM 795 C C . CYS A 1 103 ? 3.027 7.223 1.595 1 97.06 103 CYS A C 1
ATOM 797 O O . CYS A 1 103 ? 4.129 6.809 1.231 1 97.06 103 CYS A O 1
ATOM 799 N N . LEU A 1 104 ? 1.934 6.645 1.263 1 96.44 104 LEU A N 1
ATOM 800 C CA . LEU A 1 104 ? 1.883 5.496 0.361 1 96.44 104 LEU A CA 1
ATOM 801 C C . LEU A 1 104 ? 1.291 5.895 -0.988 1 96.44 104 LEU A C 1
ATOM 803 O O . LEU A 1 104 ? 0.114 6.254 -1.073 1 96.44 104 LEU A O 1
ATOM 807 N N . LEU A 1 105 ? 2.055 5.781 -2.076 1 97 105 LEU A N 1
ATOM 808 C CA . LEU A 1 105 ? 1.615 6.113 -3.426 1 97 105 LEU A CA 1
ATOM 809 C C . LEU A 1 105 ? 1.395 4.852 -4.254 1 97 105 LEU A C 1
ATOM 811 O O . LEU A 1 105 ? 2.305 4.031 -4.398 1 97 105 LEU A O 1
ATOM 815 N N . THR A 1 106 ? 0.219 4.68 -4.695 1 96.62 106 THR A N 1
ATOM 816 C CA . THR A 1 106 ? -0.12 3.594 -5.609 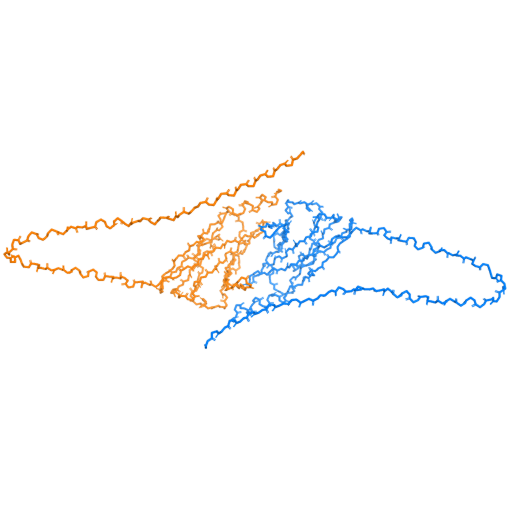1 96.62 106 THR A CA 1
ATOM 817 C C . THR A 1 106 ? -0.072 4.07 -7.055 1 96.62 106 THR A C 1
ATOM 819 O O . THR A 1 106 ? -0.806 4.984 -7.441 1 96.62 106 THR A O 1
ATOM 822 N N . VAL A 1 107 ? 0.775 3.404 -7.816 1 95.75 107 VAL A N 1
ATOM 823 C CA . VAL A 1 107 ? 1.063 3.832 -9.18 1 95.75 107 VAL A CA 1
ATOM 824 C C . VAL A 1 107 ? 0.849 2.666 -10.141 1 95.75 107 VAL A C 1
ATOM 826 O O . VAL A 1 107 ? 1.247 1.534 -9.852 1 95.75 107 VAL A O 1
ATOM 829 N N . PHE A 1 108 ? 0.257 2.924 -11.258 1 94.75 108 PHE A N 1
ATOM 830 C CA . PHE A 1 108 ? 0.114 1.896 -12.281 1 94.75 108 PHE A CA 1
ATOM 831 C C . PHE A 1 108 ? 1.077 2.145 -13.43 1 94.75 108 PHE A C 1
ATOM 833 O O . PHE A 1 108 ? 1.215 3.277 -13.898 1 94.75 108 PHE A O 1
ATOM 840 N N . PRO A 1 109 ? 1.762 1.172 -13.844 1 94.25 109 PRO A N 1
ATOM 841 C CA . PRO A 1 109 ? 1.642 -0.249 -13.516 1 94.25 109 PRO A CA 1
ATOM 842 C C . PRO A 1 109 ? 2.715 -0.717 -12.531 1 94.25 109 PRO A C 1
ATOM 844 O O . PRO A 1 109 ? 2.906 -1.922 -12.352 1 94.25 109 PRO A O 1
ATOM 847 N N . SER A 1 110 ? 3.348 0.189 -11.875 1 92 110 SER A N 1
ATOM 848 C CA . SER A 1 110 ? 4.586 -0.145 -11.188 1 92 110 SER A CA 1
ATOM 849 C C . SER A 1 110 ? 4.309 -0.682 -9.781 1 92 110 SER A C 1
ATOM 851 O O . SER A 1 110 ? 5.168 -1.333 -9.18 1 92 110 SER A O 1
ATOM 853 N N . GLY A 1 111 ? 3.188 -0.424 -9.227 1 94.56 111 GLY A N 1
ATOM 854 C CA . GLY A 1 111 ? 2.902 -0.856 -7.863 1 94.56 111 GLY A CA 1
ATOM 855 C C . GLY A 1 111 ? 2.77 0.296 -6.887 1 94.56 111 GLY A C 1
ATOM 856 O O . GLY A 1 111 ? 2.117 1.299 -7.188 1 94.56 111 GLY A O 1
ATOM 857 N N . SER A 1 112 ? 3.322 0.051 -5.684 1 94.56 112 SER A N 1
ATOM 858 C CA . SER A 1 112 ? 3.209 1.068 -4.645 1 94.56 112 SER A CA 1
ATOM 859 C C . SER A 1 112 ? 4.57 1.392 -4.039 1 94.56 112 SER A C 1
ATOM 861 O O . SER A 1 112 ? 5.48 0.561 -4.066 1 94.56 112 SER A O 1
ATOM 863 N N . ILE A 1 113 ? 4.68 2.6 -3.527 1 93.25 113 ILE A N 1
ATOM 864 C CA . ILE A 1 113 ? 5.895 3.037 -2.844 1 93.25 113 ILE A CA 1
ATOM 865 C C . ILE A 1 113 ? 5.523 3.818 -1.585 1 93.25 113 ILE A C 1
ATOM 867 O O . ILE A 1 113 ? 4.602 4.637 -1.604 1 93.25 113 ILE A O 1
ATOM 871 N N . ALA A 1 114 ? 6.199 3.506 -0.521 1 93.44 114 ALA A N 1
ATOM 872 C CA . ALA A 1 114 ? 5.953 4.176 0.753 1 93.44 114 ALA A CA 1
ATOM 873 C C . ALA A 1 114 ? 7.156 5.02 1.17 1 93.44 114 ALA A C 1
ATOM 875 O O . ALA A 1 114 ? 8.305 4.605 0.996 1 93.44 114 ALA A O 1
ATOM 876 N N . ARG A 1 115 ? 6.887 6.219 1.65 1 94.62 115 ARG A N 1
ATOM 877 C CA . ARG A 1 115 ? 7.898 7.078 2.252 1 94.62 115 ARG A CA 1
ATOM 878 C C . ARG A 1 115 ? 7.457 7.562 3.631 1 94.62 115 ARG A C 1
ATOM 880 O O . ARG A 1 115 ? 6.27 7.797 3.861 1 94.62 115 ARG A O 1
ATOM 887 N N . THR A 1 116 ? 8.461 7.719 4.508 1 96 116 THR A N 1
ATOM 888 C CA . THR A 1 116 ? 8.156 8.047 5.895 1 96 116 THR A CA 1
ATOM 889 C C . THR A 1 116 ? 8.586 9.477 6.215 1 96 116 THR A C 1
ATOM 891 O O . THR A 1 116 ? 9.648 9.93 5.773 1 96 116 THR A O 1
ATOM 894 N N . THR A 1 117 ? 7.754 10.203 6.934 1 97.5 117 THR A N 1
ATOM 895 C CA . THR A 1 117 ? 8.07 11.5 7.523 1 97.5 117 THR A CA 1
ATOM 896 C C . THR A 1 117 ? 7.91 11.453 9.039 1 97.5 117 THR A C 1
ATOM 898 O O . THR A 1 117 ? 6.883 11 9.547 1 97.5 117 THR A O 1
ATOM 901 N N . ILE A 1 118 ? 8.953 11.82 9.734 1 98.19 118 ILE A N 1
ATOM 902 C CA . ILE A 1 118 ? 8.844 11.984 11.18 1 98.19 118 ILE A CA 1
ATOM 903 C C . ILE A 1 118 ? 8.492 13.43 11.516 1 98.19 118 ILE A C 1
ATOM 905 O O . ILE A 1 118 ? 9.234 14.352 11.172 1 98.19 118 ILE A O 1
ATOM 909 N N . LEU A 1 119 ? 7.363 13.633 12.148 1 97.94 119 LEU A N 1
ATOM 910 C CA . LEU A 1 119 ? 6.949 14.961 12.578 1 97.94 119 LEU A CA 1
ATOM 911 C C . LEU A 1 119 ? 7.312 15.195 14.039 1 97.94 119 LEU A C 1
ATOM 913 O O . LEU A 1 119 ? 6.875 14.461 14.922 1 97.94 119 LEU A O 1
ATOM 917 N N . THR A 1 120 ? 8.141 16.172 14.266 1 97.94 120 THR A N 1
ATOM 918 C CA . THR A 1 120 ? 8.445 16.672 15.602 1 97.94 120 THR A CA 1
ATOM 919 C C . THR A 1 120 ? 7.719 17.984 15.867 1 97.94 120 THR A C 1
ATOM 921 O O . THR A 1 120 ? 7.656 18.844 14.992 1 97.94 120 THR A O 1
ATOM 924 N N . VAL A 1 121 ? 7.125 18.031 17.078 1 97.88 121 VAL A N 1
ATOM 925 C CA . VAL A 1 121 ? 6.422 19.266 17.438 1 97.88 121 VAL A CA 1
ATOM 926 C C . VAL A 1 121 ? 7.133 19.953 18.594 1 97.88 121 VAL A C 1
ATOM 928 O O . VAL A 1 121 ? 7.395 19.328 19.625 1 97.88 121 VAL A O 1
ATOM 931 N N . LEU A 1 122 ? 7.449 21.172 18.375 1 96.88 122 LEU A N 1
ATOM 932 C CA . LEU A 1 122 ? 8.125 21.969 19.406 1 96.88 122 LEU A CA 1
ATOM 933 C C . LEU A 1 122 ? 7.227 23.094 19.906 1 96.88 122 LEU A C 1
ATOM 935 O O . LEU A 1 122 ? 6.391 23.609 19.156 1 96.88 122 LEU A O 1
ATOM 939 N N . SER A 1 123 ? 7.227 23.328 21.281 1 92 123 SER A N 1
ATOM 940 C CA . SER A 1 123 ? 6.512 24.453 21.859 1 92 123 SER A CA 1
ATOM 941 C C . SER A 1 123 ? 7.203 25.781 21.531 1 92 123 SER A C 1
ATOM 943 O O . SER A 1 123 ? 8.422 25.812 21.344 1 92 123 SER A O 1
ATOM 945 N N . LYS A 1 124 ? 6.496 26.719 21.062 1 71.5 124 LYS A N 1
ATOM 946 C CA . LYS A 1 124 ? 7.121 28.016 20.875 1 71.5 124 LYS A CA 1
ATOM 947 C C . LYS A 1 124 ? 7.98 28.391 22.094 1 71.5 124 LYS A C 1
ATOM 949 O O . LYS A 1 124 ? 7.508 28.375 23.219 1 71.5 124 LYS A O 1
ATOM 954 N N . SER A 1 125 ? 8.969 27.828 22.312 1 58.84 125 SER A N 1
ATOM 955 C CA . SER A 1 125 ? 9.781 28.375 23.391 1 58.84 125 SER A CA 1
ATOM 956 C C . SER A 1 125 ? 9.664 29.906 23.453 1 58.84 125 SER A C 1
ATOM 958 O O . SER A 1 125 ? 9.648 30.562 22.406 1 58.84 125 SER A O 1
ATOM 960 N N . GLY A 1 126 ? 8.797 30.328 24.359 1 49.97 126 GLY A N 1
ATOM 961 C CA . GLY A 1 126 ? 8.93 31.672 24.891 1 49.97 126 GLY A CA 1
ATOM 962 C C . GLY A 1 126 ? 10.344 32.219 24.812 1 49.97 126 GLY A C 1
ATOM 963 O O . GLY A 1 126 ? 10.688 33.188 25.484 1 49.97 126 GLY A O 1
ATOM 964 N N . SER A 1 127 ? 11.141 31.422 24.281 1 45.69 127 SER A N 1
ATOM 965 C CA . SER A 1 127 ? 12.438 32.062 24.5 1 45.69 127 SER A CA 1
ATOM 966 C C . SER A 1 127 ? 12.492 33.438 23.844 1 45.69 127 SER A C 1
ATOM 968 O O . SER A 1 127 ? 13 33.562 22.734 1 45.69 127 SER A O 1
ATOM 970 N N . SER A 1 128 ? 11.273 33.969 23.406 1 43.62 128 SER A N 1
ATOM 971 C CA . SER A 1 128 ? 11.617 35.375 23.312 1 43.62 128 SER A CA 1
ATOM 972 C C . SER A 1 128 ? 12.43 35.812 24.516 1 43.62 128 SER A C 1
ATOM 974 O O . SER A 1 128 ? 11.867 36.125 25.578 1 43.62 128 SER A O 1
ATOM 976 N N . ALA A 1 129 ? 13.367 35.156 24.844 1 40.41 129 ALA A N 1
ATOM 977 C CA . ALA A 1 129 ? 14.312 35.844 25.719 1 40.41 129 ALA A CA 1
ATOM 978 C C . ALA A 1 129 ? 14.336 37.344 25.406 1 40.41 129 ALA A C 1
ATOM 980 O O . ALA A 1 129 ? 14.633 37.75 24.281 1 40.41 129 ALA A O 1
ATOM 981 N N . LEU A 1 130 ? 13.398 38.094 25.984 1 38.62 130 LEU A N 1
ATOM 982 C CA . LEU A 1 130 ? 13.648 39.531 26.203 1 38.62 130 LEU A CA 1
ATOM 983 C C . LEU A 1 130 ? 15.141 39.812 26.297 1 38.62 130 LEU A C 1
ATOM 985 O O . LEU A 1 130 ? 15.789 39.375 27.266 1 38.62 130 LEU A O 1
ATOM 989 N N . ILE A 1 131 ? 15.836 39.562 25.281 1 37.59 131 ILE A N 1
ATOM 990 C CA . ILE A 1 131 ? 17.109 40.281 25.312 1 37.59 131 ILE A CA 1
ATOM 991 C C . ILE A 1 131 ? 16.922 41.688 25.891 1 37.59 131 ILE A C 1
ATOM 993 O O . ILE A 1 131 ? 16.312 42.531 25.25 1 37.59 131 ILE A O 1
ATOM 997 N N . LEU A 1 132 ? 16.375 41.719 27.188 1 35.12 132 LEU A N 1
ATOM 998 C CA . LEU A 1 132 ? 16.562 43 27.859 1 35.12 132 LEU A CA 1
ATOM 999 C C . LEU A 1 132 ? 17.859 43.656 27.438 1 35.12 132 LEU A C 1
ATOM 1001 O O . LEU A 1 132 ? 18.938 43.094 27.672 1 35.12 132 LEU A O 1
ATOM 1005 N N . SER A 1 133 ? 17.891 44.188 26.281 1 36.69 133 SER A N 1
ATOM 1006 C CA . SER A 1 133 ? 18.906 45.188 26 1 36.69 133 SER A CA 1
ATOM 1007 C C . SER A 1 133 ? 19.172 46.062 27.219 1 36.69 133 SER A C 1
ATOM 1009 O O . SER A 1 133 ? 18.297 46.812 27.641 1 36.69 133 SER A O 1
ATOM 1011 N N . SER A 1 134 ? 19.734 45.438 28.359 1 35.69 134 SER A N 1
ATOM 1012 C CA . SER A 1 134 ? 20.312 46.344 29.344 1 35.69 134 SER A CA 1
ATOM 1013 C C . SER A 1 134 ? 21.047 47.5 28.656 1 35.69 134 SER A C 1
ATOM 1015 O O . SER A 1 134 ? 22.109 47.312 28.078 1 35.69 134 SER A O 1
ATOM 1017 N N . ASP A 1 135 ? 20.391 48.25 27.891 1 33.88 135 ASP A N 1
ATOM 1018 C CA . ASP A 1 135 ? 20.969 49.531 27.562 1 33.88 135 ASP A CA 1
ATOM 1019 C C . ASP A 1 135 ? 21.578 50.188 28.781 1 33.88 135 ASP A C 1
ATOM 1021 O O . ASP A 1 135 ? 20.859 50.75 29.609 1 33.88 135 ASP A O 1
ATOM 1025 N N . SER A 1 136 ? 22.484 49.469 29.594 1 35.5 136 SER A N 1
ATOM 1026 C CA . SER A 1 136 ? 23.281 50.219 30.547 1 35.5 136 SER A CA 1
ATOM 1027 C C . SER A 1 136 ? 23.906 51.438 29.906 1 35.5 136 SER A C 1
ATOM 1029 O O . SER A 1 136 ? 24.766 51.312 29.016 1 35.5 136 SER A O 1
ATOM 1031 N N . THR A 1 137 ? 23.188 52.406 29.609 1 31.23 137 THR A N 1
ATOM 1032 C CA . THR A 1 137 ? 23.719 53.75 29.406 1 31.23 137 THR A CA 1
ATOM 1033 C C . THR A 1 137 ? 24.859 54.062 30.375 1 31.23 137 THR A C 1
ATOM 1035 O O . THR A 1 137 ? 24.625 54.219 31.578 1 31.23 137 THR A O 1
ATOM 1038 N N . LEU A 1 138 ? 26.031 53.281 30.297 1 31.75 138 LEU A N 1
ATOM 1039 C CA . LEU A 1 138 ? 27.281 53.719 30.938 1 31.75 138 LEU A CA 1
ATOM 1040 C C . LEU A 1 138 ? 27.562 55.188 30.672 1 31.75 138 LEU A C 1
ATOM 1042 O O . LEU A 1 138 ? 27.672 55.594 29.516 1 31.75 138 LEU A O 1
ATOM 1046 N N . THR A 1 139 ? 26.906 56.062 31.375 1 31.28 139 THR A N 1
ATOM 1047 C CA . THR A 1 139 ? 27.406 57.438 31.469 1 31.28 139 THR A CA 1
ATOM 1048 C C . THR A 1 139 ? 28.922 57.438 31.578 1 31.28 139 THR A C 1
ATOM 1050 O O . THR A 1 139 ? 29.5 56.656 32.312 1 31.28 139 THR A O 1
ATOM 1053 N N . ARG A 1 140 ? 29.656 57.969 30.609 1 28 140 ARG A N 1
ATOM 1054 C CA . ARG A 1 140 ? 31.031 58.188 30.172 1 28 140 ARG A CA 1
ATOM 1055 C C . ARG A 1 140 ? 31.891 58.75 31.297 1 28 140 ARG A C 1
ATOM 1057 O O . ARG A 1 140 ? 32.906 59.406 31.047 1 28 140 ARG A O 1
ATOM 1064 N N . GLY A 1 141 ? 31.484 58.719 32.625 1 32.12 141 GLY A N 1
ATOM 1065 C CA . GLY A 1 141 ? 32.5 59.5 33.312 1 32.12 141 GLY A CA 1
ATOM 1066 C C . GLY A 1 141 ? 33.906 59 33.094 1 32.12 141 GLY A C 1
ATOM 1067 O O . GLY A 1 141 ? 34.094 57.844 32.688 1 32.12 141 GLY A O 1
ATOM 1068 N N . LYS A 1 142 ? 34.969 59.812 32.969 1 28.81 142 LYS A N 1
ATOM 1069 C CA . LYS A 1 142 ? 36.312 59.906 32.469 1 28.81 142 LYS A CA 1
ATOM 1070 C C . LYS A 1 142 ? 37.219 58.844 33.125 1 28.81 142 LYS A C 1
ATOM 1072 O O . LYS A 1 142 ? 38.406 58.719 32.75 1 28.81 142 LYS A O 1
ATOM 1077 N N . HIS A 1 143 ? 37.031 58.281 34.312 1 29.8 143 HIS A N 1
ATOM 1078 C CA . HIS A 1 143 ? 38.312 57.875 34.875 1 29.8 143 HIS A CA 1
ATOM 1079 C C . HIS A 1 143 ? 38.844 56.625 34.188 1 29.8 143 HIS A C 1
ATOM 1081 O O . HIS A 1 143 ? 38.062 55.75 33.781 1 29.8 143 HIS A O 1
ATOM 1087 N N . THR A 1 144 ? 40.031 56.5 33.594 1 28.89 144 THR A N 1
ATOM 1088 C CA . THR A 1 144 ? 40.875 55.719 32.719 1 28.89 144 THR A CA 1
ATOM 1089 C C . THR A 1 144 ? 41.125 54.312 33.312 1 28.89 144 THR A C 1
ATOM 1091 O O . THR A 1 144 ? 41.781 53.5 32.719 1 28.89 144 THR A O 1
ATOM 1094 N N . THR A 1 145 ? 40.844 53.938 34.562 1 26.2 145 THR A N 1
ATOM 1095 C CA . THR A 1 145 ? 41.719 52.938 35.094 1 26.2 145 THR A CA 1
ATOM 1096 C C . THR A 1 145 ? 41.562 51.594 34.344 1 26.2 145 THR A C 1
ATOM 1098 O O . THR A 1 145 ? 40.531 51.375 33.719 1 26.2 145 THR A O 1
ATOM 1101 N N . HIS A 1 146 ? 42.656 50.719 34.188 1 27.19 146 HIS A N 1
ATOM 1102 C CA . HIS A 1 146 ? 43.219 49.562 33.531 1 27.19 146 HIS A CA 1
ATOM 1103 C C . HIS A 1 146 ? 42.469 48.281 33.906 1 27.19 146 HIS A C 1
ATOM 1105 O O . HIS A 1 146 ? 42.938 47.156 33.656 1 27.19 146 HIS A O 1
ATOM 1111 N N . LEU A 1 147 ? 41.188 48.25 34 1 23.64 147 LEU A N 1
ATOM 1112 C CA . LEU A 1 147 ? 40.656 47 34.594 1 23.64 147 LEU A CA 1
ATOM 1113 C C . LEU A 1 147 ? 41.031 45.812 33.75 1 23.64 147 LEU A C 1
ATOM 1115 O O . LEU A 1 147 ? 40.75 45.75 32.531 1 23.64 147 LEU A O 1
ATOM 1119 N N . GLU A 1 148 ? 42.094 45.062 34.125 1 26.7 148 GLU A N 1
ATOM 1120 C CA . GLU A 1 148 ? 42.656 43.781 33.656 1 26.7 148 GLU A CA 1
ATOM 1121 C C . GLU A 1 148 ? 41.562 42.719 33.656 1 26.7 148 GLU A C 1
ATOM 1123 O O . GLU A 1 148 ? 41 42.375 34.719 1 26.7 148 GLU A O 1
ATOM 1128 N N . LYS A 1 149 ? 40.656 42.719 32.781 1 23.31 149 LYS A N 1
ATOM 1129 C CA . LYS A 1 149 ? 39.656 41.656 32.688 1 23.31 149 LYS A CA 1
ATOM 1130 C C . LYS A 1 149 ? 40.312 40.312 32.5 1 23.31 149 LYS A C 1
ATOM 1132 O O . LYS A 1 149 ? 40.875 40.031 31.438 1 23.31 149 LYS A O 1
ATOM 1137 N N . THR A 1 150 ? 41.062 39.906 33.469 1 22.81 150 THR A N 1
ATOM 1138 C CA . THR A 1 150 ? 41.625 38.562 33.406 1 22.81 150 THR A CA 1
ATOM 1139 C C . THR A 1 150 ? 40.5 37.531 33.188 1 22.81 150 THR A C 1
ATOM 1141 O O . THR A 1 150 ? 39.531 37.5 33.906 1 22.81 150 THR A O 1
ATOM 1144 N N . ARG A 1 151 ? 40.281 37.281 31.938 1 23.45 151 ARG A N 1
ATOM 1145 C CA . ARG A 1 151 ? 39.5 36.156 31.438 1 23.45 151 ARG A CA 1
ATOM 1146 C C . ARG A 1 151 ? 39.875 34.875 32.188 1 23.45 151 ARG A C 1
ATOM 1148 O O . ARG A 1 151 ? 41 34.375 32.094 1 23.45 151 ARG A O 1
ATOM 1155 N N . LYS A 1 152 ? 39.406 34.812 33.406 1 20.69 152 LYS A N 1
ATOM 1156 C CA . LYS A 1 152 ? 39.656 33.656 34.25 1 20.69 152 LYS A CA 1
ATOM 1157 C C . LYS A 1 152 ? 39.375 32.344 33.5 1 20.69 152 LYS A C 1
ATOM 1159 O O . LYS A 1 152 ? 38.438 32.281 32.688 1 20.69 152 LYS A O 1
ATOM 1164 N N . MET A 1 153 ? 40.344 31.469 33.406 1 24.8 153 MET A N 1
ATOM 1165 C CA . MET A 1 153 ? 40.75 30.125 33 1 24.8 153 MET A CA 1
ATOM 1166 C C . MET A 1 153 ? 39.781 29.078 33.562 1 24.8 153 MET A C 1
ATOM 1168 O O . MET A 1 153 ? 40.062 27.875 33.469 1 24.8 153 MET A O 1
ATOM 1172 N N . GLN A 1 154 ? 38.469 29.375 33.594 1 21.84 154 GLN A N 1
ATOM 1173 C CA . GLN A 1 154 ? 37.906 28.297 34.406 1 21.84 154 GLN A CA 1
ATOM 1174 C C . GLN A 1 154 ? 38.375 26.938 33.875 1 21.84 154 GLN A C 1
ATOM 1176 O O . GLN A 1 154 ? 38.156 26.625 32.688 1 21.84 154 GLN A O 1
ATOM 1181 N N . THR A 1 155 ? 39.281 26.391 34.406 1 22.95 155 THR A N 1
ATOM 1182 C CA . THR A 1 155 ? 39.906 25.078 34.344 1 22.95 155 THR A CA 1
ATOM 1183 C C . THR A 1 155 ? 38.875 23.984 34.594 1 22.95 155 THR A C 1
ATOM 1185 O O . THR A 1 155 ? 38.406 23.828 35.719 1 22.95 155 THR A O 1
ATOM 1188 N N . SER A 1 156 ? 37.75 24.062 33.938 1 21.28 156 SER A N 1
ATOM 1189 C CA . SER A 1 156 ? 37 22.906 34.438 1 21.28 156 SER A CA 1
ATOM 1190 C C . SER A 1 156 ? 37.875 21.656 34.438 1 21.28 156 SER A C 1
ATOM 1192 O O . SER A 1 156 ? 38.625 21.406 33.5 1 21.28 156 SER A O 1
ATOM 1194 N N . SER A 1 157 ? 38 21.156 35.594 1 19.77 157 SER A N 1
ATOM 1195 C CA . SER A 1 157 ? 38.688 20.047 36.281 1 19.77 157 SER A CA 1
ATOM 1196 C C . SER A 1 157 ? 38.5 18.734 35.531 1 19.77 157 SER A C 1
ATOM 1198 O O . SER A 1 157 ? 37.719 18.688 34.562 1 19.77 157 SER A O 1
ATOM 1200 N N . GLN A 1 158 ? 38.125 17.641 36.312 1 19.44 158 GLN A N 1
ATOM 1201 C CA . GLN A 1 158 ? 38.719 16.391 36.781 1 19.44 158 GLN A CA 1
ATOM 1202 C C . GLN A 1 158 ? 38.125 15.195 36.031 1 19.44 158 GLN A C 1
ATOM 1204 O O . GLN A 1 158 ? 38.438 14.039 36.375 1 19.44 158 GLN A O 1
ATOM 1209 N N . LEU A 1 159 ? 37.25 15.25 35.094 1 19.06 159 LEU A N 1
ATOM 1210 C CA . LEU A 1 159 ? 36.688 13.914 35.219 1 19.06 159 LEU A CA 1
ATOM 1211 C C . LEU A 1 159 ? 37.781 12.852 35.062 1 19.06 159 LEU A C 1
ATOM 1213 O O . LEU A 1 159 ? 38.438 12.773 34.031 1 19.06 159 LEU A O 1
ATOM 1217 N N . ARG A 1 160 ? 38.156 12.07 36.125 1 18.22 160 ARG A N 1
ATOM 1218 C CA . ARG A 1 160 ? 39.031 10.984 36.5 1 18.22 160 ARG A CA 1
ATOM 1219 C C . ARG A 1 160 ? 38.688 9.695 35.781 1 18.22 160 ARG A C 1
ATOM 1221 O O . ARG A 1 160 ? 39.5 8.766 35.719 1 18.22 160 ARG A O 1
ATOM 1228 N N . MET A 1 161 ? 37.531 9.25 35.438 1 18.95 161 MET A N 1
ATOM 1229 C CA . MET A 1 161 ? 37.344 7.898 35.969 1 18.95 161 MET A CA 1
ATOM 1230 C C . MET A 1 161 ? 38.344 6.941 35.344 1 18.95 161 MET A C 1
ATOM 1232 O O . MET A 1 161 ? 38.875 7.203 34.25 1 18.95 161 MET A O 1
ATOM 1236 N N . SER A 1 162 ? 38.344 5.613 35.969 1 18.77 162 SER A N 1
ATOM 1237 C CA . SER A 1 162 ? 39.125 4.477 36.438 1 18.77 162 SER A CA 1
ATOM 1238 C C . SER A 1 162 ? 39.5 3.553 35.281 1 18.77 162 SER A C 1
ATOM 1240 O O . SER A 1 162 ? 38.906 3.658 34.188 1 18.77 162 SER A O 1
ATOM 1242 N N . PRO A 1 163 ? 39.656 2.156 35.75 1 20.19 163 PRO A N 1
ATOM 1243 C CA . PRO A 1 163 ? 40.688 1.132 35.781 1 20.19 163 PRO A CA 1
ATOM 1244 C C . PRO A 1 163 ? 40.625 0.204 34.562 1 20.19 163 PRO A C 1
ATOM 1246 O O . PRO A 1 163 ? 41.594 0.096 33.812 1 20.19 163 PRO A O 1
ATOM 1249 N N . THR A 1 164 ? 40.188 -1.077 34.906 1 19.11 164 THR A N 1
ATOM 1250 C CA . THR A 1 164 ? 40.875 -2.342 35.062 1 19.11 164 THR A CA 1
ATOM 1251 C C . THR A 1 164 ? 40.719 -3.219 33.844 1 19.11 164 THR A C 1
ATOM 1253 O O . THR A 1 164 ? 41.688 -3.701 33.25 1 19.11 164 THR A O 1
ATOM 1256 N N . LEU A 1 165 ? 39.625 -4.25 33.812 1 18.97 165 LEU A N 1
ATOM 1257 C CA . LEU A 1 165 ? 39.906 -5.664 34 1 18.97 165 LEU A CA 1
ATOM 1258 C C . LEU A 1 165 ? 40.25 -6.348 32.688 1 18.97 165 LEU A C 1
ATOM 1260 O O . LEU A 1 165 ? 39.906 -5.836 31.609 1 18.97 165 LEU A O 1
ATOM 1264 N N . GLN A 1 166 ? 40.094 -7.707 32.688 1 20.28 166 GLN A N 1
ATOM 1265 C CA . GLN A 1 166 ? 40.75 -9.023 32.688 1 20.28 166 GLN A CA 1
ATOM 1266 C C . GLN A 1 166 ? 40.406 -9.812 31.438 1 20.28 166 GLN A C 1
ATOM 1268 O O . GLN A 1 166 ? 41.219 -10.594 30.938 1 20.28 166 GLN A O 1
ATOM 1273 N N . TRP A 1 167 ? 39.219 -9.625 30.672 1 21.78 167 TRP A N 1
ATOM 1274 C CA . TRP A 1 167 ? 38.844 -11.016 30.484 1 21.78 167 TRP A CA 1
ATOM 1275 C C . TRP A 1 167 ? 39.781 -11.727 29.516 1 21.78 167 TRP A C 1
ATOM 1277 O O . TRP A 1 167 ? 40.312 -11.109 28.578 1 21.78 167 TRP A O 1
ATOM 1287 N N . GLN A 1 168 ? 40.156 -12.977 29.828 1 24.39 168 GLN A N 1
ATOM 1288 C CA . GLN A 1 168 ? 40.938 -14.195 29.703 1 24.39 168 GLN A CA 1
ATOM 1289 C C . GLN A 1 168 ? 40.531 -14.984 28.453 1 24.39 168 GLN A C 1
ATOM 1291 O O . GLN A 1 168 ? 41.219 -15.938 28.078 1 24.39 168 GLN A O 1
ATOM 1296 N N . TRP A 1 169 ? 39.531 -14.617 27.609 1 21.97 169 TRP A N 1
ATOM 1297 C CA . TRP A 1 169 ? 39.125 -15.938 27.141 1 21.97 169 TRP A CA 1
ATOM 1298 C C . TRP A 1 169 ? 40.25 -16.609 26.344 1 21.97 169 TRP A C 1
ATOM 1300 O O . TRP A 1 169 ? 40.906 -15.961 25.516 1 21.97 169 TRP A O 1
ATOM 1310 N N . GLU A 1 170 ? 40.75 -17.688 26.906 1 24.91 170 GLU A N 1
ATOM 1311 C CA . GLU A 1 170 ? 41.688 -18.797 26.688 1 24.91 170 GLU A CA 1
ATOM 1312 C C . GLU A 1 170 ? 41.344 -19.562 25.422 1 24.91 170 GLU A C 1
ATOM 1314 O O . GLU A 1 170 ? 42.156 -20.359 24.922 1 24.91 170 GLU A O 1
ATOM 1319 N N . THR A 1 171 ? 40.094 -19.609 24.875 1 26.05 171 THR A N 1
ATOM 1320 C CA . THR A 1 171 ? 39.938 -21 24.469 1 26.05 171 THR A CA 1
ATOM 1321 C C . THR A 1 171 ? 40.969 -21.391 23.438 1 26.05 171 THR A C 1
ATOM 1323 O O . THR A 1 171 ? 41.281 -20.609 22.547 1 26.05 171 THR A O 1
ATOM 1326 N N . SER A 1 172 ? 41.594 -22.484 23.641 1 23.78 172 SER A N 1
ATOM 1327 C CA . SER A 1 172 ? 42.594 -23.5 23.234 1 23.78 172 SER A CA 1
ATOM 1328 C C . SER A 1 172 ? 42.312 -24 21.828 1 23.78 172 SER A C 1
ATOM 1330 O O . SER A 1 172 ? 43.125 -24.75 21.266 1 23.78 172 SER A O 1
ATOM 1332 N N . ILE A 1 173 ? 41.094 -24.062 21.141 1 28.31 173 ILE A N 1
ATOM 1333 C CA . ILE A 1 173 ? 41.125 -25.344 20.438 1 28.31 173 ILE A CA 1
ATOM 1334 C C . ILE A 1 173 ? 42.188 -25.297 19.359 1 28.31 173 ILE A C 1
ATOM 1336 O O . ILE A 1 173 ? 42.375 -24.281 18.688 1 28.31 173 ILE A O 1
ATOM 1340 N N . LEU A 1 174 ? 42.844 -26.531 19.031 1 24.2 174 LEU A N 1
ATOM 1341 C CA . LEU A 1 174 ? 43.844 -27.031 18.109 1 24.2 174 LEU A CA 1
ATOM 1342 C C . LEU A 1 174 ? 43.531 -26.656 16.672 1 24.2 174 LEU A C 1
ATOM 1344 O O . LEU A 1 174 ? 42.375 -26.719 16.25 1 24.2 174 LEU A O 1
ATOM 1348 N N . THR B 1 1 ? -11.148 4.844 17.531 1 44.88 1 THR B N 1
ATOM 1349 C CA . THR B 1 1 ? -11.453 5.938 16.625 1 44.88 1 THR B CA 1
ATOM 1350 C C . THR B 1 1 ? -11.875 5.395 15.258 1 44.88 1 THR B C 1
ATOM 1352 O O . THR B 1 1 ? -11.648 4.223 14.945 1 44.88 1 THR B O 1
ATOM 1355 N N . HIS B 1 2 ? -12.844 6.191 14.672 1 49.88 2 HIS B N 1
ATOM 1356 C CA . HIS B 1 2 ? -13.539 5.848 13.438 1 49.88 2 HIS B CA 1
ATOM 1357 C C . HIS B 1 2 ? -12.562 5.348 12.383 1 49.88 2 HIS B C 1
ATOM 1359 O O . HIS B 1 2 ? -12.875 4.418 11.633 1 49.88 2 HIS B O 1
ATOM 1365 N N . GLY B 1 3 ? -11.391 6.004 12.242 1 53.38 3 GLY B N 1
ATOM 1366 C CA . GLY B 1 3 ? -10.414 5.52 11.273 1 53.38 3 GLY B CA 1
ATOM 1367 C C . GLY B 1 3 ? -10.062 4.055 11.469 1 53.38 3 GLY B C 1
ATOM 1368 O O . GLY B 1 3 ? -10 3.295 10.5 1 53.38 3 GLY B O 1
ATOM 1369 N N . ARG B 1 4 ? -10.016 3.748 12.789 1 57.94 4 ARG B N 1
ATOM 1370 C CA . ARG B 1 4 ? -9.727 2.363 13.141 1 57.94 4 ARG B CA 1
ATOM 1371 C C . ARG B 1 4 ? -10.859 1.438 12.719 1 57.94 4 ARG B C 1
ATOM 1373 O O . ARG B 1 4 ? -10.625 0.305 12.305 1 57.94 4 ARG B O 1
ATOM 1380 N N . LYS B 1 5 ? -11.977 2.109 12.773 1 60 5 LYS B N 1
ATOM 1381 C CA . LYS B 1 5 ? -13.156 1.308 12.453 1 60 5 LYS B CA 1
ATOM 1382 C C . LYS B 1 5 ? -13.188 0.938 10.977 1 60 5 LYS B C 1
ATOM 1384 O O . LYS B 1 5 ? -13.477 -0.207 10.625 1 60 5 LYS B O 1
ATOM 1389 N N . TYR B 1 6 ? -12.734 1.919 10.125 1 61.97 6 TYR B N 1
ATOM 1390 C CA . TYR B 1 6 ? -12.758 1.655 8.688 1 61.97 6 TYR B CA 1
ATOM 1391 C C . TYR B 1 6 ? -11.688 0.64 8.305 1 61.97 6 TYR B C 1
ATOM 1393 O O . TYR B 1 6 ? -11.93 -0.24 7.473 1 61.97 6 TYR B O 1
ATOM 1401 N N . GLU B 1 7 ? -10.539 0.781 8.953 1 65.38 7 GLU B N 1
ATOM 1402 C CA . GLU B 1 7 ? -9.477 -0.174 8.664 1 65.38 7 GLU B CA 1
ATOM 1403 C C . GLU B 1 7 ? -9.867 -1.586 9.086 1 65.38 7 GLU B C 1
ATOM 1405 O O . GLU B 1 7 ? -9.617 -2.551 8.367 1 65.38 7 GLU B O 1
ATOM 1410 N N . MET B 1 8 ? -10.547 -1.601 10.234 1 66.88 8 MET B N 1
ATOM 1411 C CA . MET B 1 8 ? -10.992 -2.9 10.734 1 66.88 8 MET B CA 1
ATOM 1412 C C . MET B 1 8 ? -12.016 -3.52 9.789 1 66.88 8 MET B C 1
ATOM 1414 O O . MET B 1 8 ? -11.977 -4.723 9.531 1 66.88 8 MET B O 1
ATOM 1418 N N . LEU B 1 9 ? -12.789 -2.621 9.25 1 75.75 9 LEU B N 1
ATOM 1419 C CA . LEU B 1 9 ? -13.828 -3.117 8.352 1 75.75 9 LEU B CA 1
ATOM 1420 C C . LEU B 1 9 ? -13.227 -3.609 7.043 1 75.75 9 LEU B C 1
ATOM 1422 O O . LEU B 1 9 ? -13.664 -4.625 6.496 1 75.75 9 LEU B O 1
ATOM 1426 N N . LEU B 1 10 ? -12.18 -2.934 6.691 1 80.31 10 LEU B N 1
ATOM 1427 C CA . LEU B 1 10 ? -11.523 -3.342 5.453 1 80.31 10 LEU B CA 1
ATOM 1428 C C . LEU B 1 10 ? -10.766 -4.652 5.641 1 80.31 10 LEU B C 1
ATOM 1430 O O . LEU B 1 10 ? -10.758 -5.5 4.75 1 80.31 10 LEU B O 1
ATOM 1434 N N . GLU B 1 11 ? -10.242 -4.824 6.816 1 80.38 11 GLU B N 1
ATOM 1435 C CA . GLU B 1 11 ? -9.453 -6.02 7.094 1 80.38 11 GLU B CA 1
ATOM 1436 C C . GLU B 1 11 ? -10.32 -7.277 7.016 1 80.38 11 GLU B C 1
ATOM 1438 O O . GLU B 1 11 ? -9.852 -8.328 6.574 1 80.38 11 GLU B O 1
ATOM 1443 N N . ALA B 1 12 ? -11.547 -7.078 7.34 1 81.19 12 ALA B N 1
ATOM 1444 C CA . ALA B 1 12 ? -12.461 -8.219 7.355 1 81.19 12 ALA B CA 1
ATOM 1445 C C . ALA B 1 12 ? -12.945 -8.555 5.949 1 81.19 12 ALA B C 1
ATOM 1447 O O . ALA B 1 12 ? -13.531 -9.609 5.723 1 81.19 12 ALA B O 1
ATOM 1448 N N . GLN B 1 13 ? -12.617 -7.77 5.055 1 88.81 13 GLN B N 1
ATOM 1449 C CA . GLN B 1 13 ? -13.172 -7.93 3.715 1 88.81 13 GLN B CA 1
ATOM 1450 C C . GLN B 1 13 ? -12.164 -8.578 2.771 1 88.81 13 GLN B C 1
ATOM 1452 O O . GLN B 1 13 ? -12.398 -8.672 1.565 1 88.81 13 GLN B O 1
ATOM 1457 N N . VAL B 1 14 ? -11.086 -9.078 3.338 1 91.19 14 VAL B N 1
ATOM 1458 C CA . VAL B 1 14 ? -10.07 -9.664 2.463 1 91.19 14 VAL B CA 1
ATOM 1459 C C . VAL B 1 14 ? -9.883 -11.141 2.803 1 91.19 14 VAL B C 1
ATOM 1461 O O . VAL B 1 14 ? -9.664 -11.492 3.965 1 91.19 14 VAL B O 1
ATOM 1464 N N . SER B 1 15 ? -9.977 -11.945 1.819 1 90.69 15 SER B N 1
ATOM 1465 C CA . SER B 1 15 ? -9.773 -13.383 1.98 1 90.69 15 SER B CA 1
ATOM 1466 C C . SER B 1 15 ? -8.422 -13.82 1.426 1 90.69 15 SER B C 1
ATOM 1468 O O . SER B 1 15 ? -8.133 -13.609 0.245 1 90.69 15 SER B O 1
ATOM 1470 N N . VAL B 1 16 ? -7.617 -14.375 2.361 1 92.12 16 VAL B N 1
ATOM 1471 C CA . VAL B 1 16 ? -6.32 -14.914 1.976 1 92.12 16 VAL B CA 1
ATOM 1472 C C . VAL B 1 16 ? -6.078 -16.234 2.697 1 92.12 16 VAL B C 1
ATOM 1474 O O . VAL B 1 16 ? -6.758 -16.562 3.674 1 92.12 16 VAL B O 1
ATOM 1477 N N . GLU B 1 17 ? -5.305 -17.094 2.131 1 94.88 17 GLU B N 1
ATOM 1478 C CA . GLU B 1 17 ? -4.75 -18.234 2.836 1 94.88 17 GLU B CA 1
ATOM 1479 C C . GLU B 1 17 ? -3.336 -17.953 3.332 1 94.88 17 GLU B C 1
ATOM 1481 O O . GLU B 1 17 ? -2.395 -17.891 2.539 1 94.88 17 GLU B O 1
ATOM 1486 N N . PRO B 1 18 ? -3.203 -17.844 4.707 1 96.62 18 PRO B N 1
ATOM 1487 C CA . PRO B 1 18 ? -1.908 -17.406 5.234 1 96.62 18 PRO B CA 1
ATOM 1488 C C . PRO B 1 18 ? -0.79 -18.406 4.957 1 96.62 18 PRO B C 1
ATOM 1490 O O . PRO B 1 18 ? 0.388 -18.031 4.957 1 96.62 18 PRO B O 1
ATOM 1493 N N . GLN B 1 19 ? -1.156 -19.672 4.809 1 98.12 19 GLN B N 1
ATOM 1494 C CA . GLN B 1 19 ? -0.203 -20.734 4.496 1 98.12 19 GLN B CA 1
ATOM 1495 C C . GLN B 1 19 ? -0.666 -21.562 3.297 1 98.12 19 GLN B C 1
ATOM 1497 O O . GLN B 1 19 ? -1.816 -22 3.246 1 98.12 19 GLN B O 1
ATOM 1502 N N . VAL B 1 20 ? 0.218 -21.672 2.387 1 98.31 20 VAL B N 1
ATOM 1503 C CA . VAL B 1 20 ? -0.07 -22.469 1.198 1 98.31 20 VAL B CA 1
ATOM 1504 C C . VAL B 1 20 ? 1.09 -23.422 0.922 1 98.31 20 VAL B C 1
ATOM 1506 O O . VAL B 1 20 ? 2.256 -23.047 1.047 1 98.31 20 VAL B O 1
ATOM 1509 N N . THR B 1 21 ? 0.809 -24.641 0.641 1 97.81 21 THR B N 1
ATOM 1510 C CA . THR B 1 21 ? 1.809 -25.625 0.258 1 97.81 21 THR B CA 1
ATOM 1511 C C . THR B 1 21 ? 1.719 -25.938 -1.233 1 97.81 21 THR B C 1
ATOM 1513 O O . THR B 1 21 ? 0.643 -26.25 -1.743 1 97.81 21 THR B O 1
ATOM 1516 N N . GLY B 1 22 ? 2.76 -25.719 -1.903 1 97.62 22 GLY B N 1
ATOM 1517 C CA . GLY B 1 22 ? 2.908 -26.156 -3.281 1 97.62 22 GLY B CA 1
ATOM 1518 C C . GLY B 1 22 ? 3.818 -27.359 -3.432 1 97.62 22 GLY B C 1
ATOM 1519 O O . GLY B 1 22 ? 4.598 -27.672 -2.527 1 97.62 22 GLY B O 1
ATOM 1520 N N . TYR B 1 23 ? 3.615 -28.062 -4.566 1 97.31 23 TYR B N 1
ATOM 1521 C CA . TYR B 1 23 ? 4.457 -29.203 -4.875 1 97.31 23 TYR B CA 1
ATOM 1522 C C . TYR B 1 23 ? 5.277 -28.969 -6.137 1 97.31 23 TYR B C 1
ATOM 1524 O O . TYR B 1 23 ? 4.754 -28.484 -7.145 1 97.31 23 TYR B O 1
ATOM 1532 N N . LEU B 1 24 ? 6.555 -29.312 -5.988 1 97.25 24 LEU B N 1
ATOM 1533 C CA . LEU B 1 24 ? 7.5 -29.094 -7.078 1 97.25 24 LEU B CA 1
ATOM 1534 C C . LEU B 1 24 ? 6.914 -29.562 -8.406 1 97.25 24 LEU B C 1
ATOM 1536 O O . LEU B 1 24 ? 6.414 -30.672 -8.516 1 97.25 24 LEU B O 1
ATOM 1540 N N . GLY B 1 25 ? 6.934 -28.625 -9.414 1 96.88 25 GLY B N 1
ATOM 1541 C CA . GLY B 1 25 ? 6.5 -28.969 -10.758 1 96.88 25 GLY B CA 1
ATOM 1542 C C . GLY B 1 25 ? 5.012 -28.781 -10.977 1 96.88 25 GLY B C 1
ATOM 1543 O O . GLY B 1 25 ? 4.535 -28.828 -12.109 1 96.88 25 GLY B O 1
ATOM 1544 N N . ASN B 1 26 ? 4.223 -28.578 -9.984 1 97.56 26 ASN B N 1
ATOM 1545 C CA . ASN B 1 26 ? 2.789 -28.328 -10.094 1 97.56 26 ASN B CA 1
ATOM 1546 C C . ASN B 1 26 ? 2.48 -26.828 -10.023 1 97.56 26 ASN B C 1
ATOM 1548 O O . ASN B 1 26 ? 3.34 -26.031 -9.641 1 97.56 26 ASN B O 1
ATOM 1552 N N . ASP B 1 27 ? 1.285 -26.484 -10.445 1 98 27 ASP B N 1
ATOM 1553 C CA . ASP B 1 27 ? 0.81 -25.125 -10.281 1 98 27 ASP B CA 1
ATOM 1554 C C . ASP B 1 27 ? 0.316 -24.875 -8.859 1 98 27 ASP B C 1
ATOM 1556 O O . ASP B 1 27 ? -0.168 -25.797 -8.195 1 98 27 ASP B O 1
ATOM 1560 N N . VAL B 1 28 ? 0.49 -23.719 -8.375 1 97.88 28 VAL B N 1
ATOM 1561 C CA . VAL B 1 28 ? -0.054 -23.359 -7.074 1 97.88 28 VAL B CA 1
ATOM 1562 C C . VAL B 1 28 ? -0.727 -21.984 -7.164 1 97.88 28 VAL B C 1
ATOM 1564 O O . VAL B 1 28 ? -0.24 -21.094 -7.863 1 97.88 28 VAL B O 1
ATOM 1567 N N . THR B 1 29 ? -1.834 -21.828 -6.48 1 97.88 29 THR B N 1
ATOM 1568 C CA . THR B 1 29 ? -2.57 -20.562 -6.492 1 97.88 29 THR B CA 1
ATOM 1569 C C . THR B 1 29 ? -2.492 -19.891 -5.129 1 97.88 29 THR B C 1
ATOM 1571 O O . THR B 1 29 ? -2.711 -20.516 -4.098 1 97.88 29 THR B O 1
ATOM 1574 N N . LEU B 1 30 ? -2.094 -18.656 -5.125 1 97.88 30 LEU B N 1
ATOM 1575 C CA . LEU B 1 30 ? -2.168 -17.797 -3.951 1 97.88 30 LEU B CA 1
ATOM 1576 C C . LEU B 1 30 ? -3.398 -16.906 -4.016 1 97.88 30 LEU B C 1
ATOM 1578 O O . LEU B 1 30 ? -3.496 -16.031 -4.883 1 97.88 30 LEU B O 1
ATOM 1582 N N . ARG B 1 31 ? -4.246 -17.047 -3.064 1 97.12 31 ARG B N 1
ATOM 1583 C CA . ARG B 1 31 ? -5.555 -16.406 -3.125 1 97.12 31 ARG B CA 1
ATOM 1584 C C . ARG B 1 31 ? -5.535 -15.055 -2.408 1 97.12 31 ARG B C 1
ATOM 1586 O O . ARG B 1 31 ? -4.945 -14.93 -1.333 1 97.12 31 ARG B O 1
ATOM 1593 N N . CYS B 1 32 ? -6.238 -14.133 -2.988 1 96.88 32 CYS B N 1
ATOM 1594 C CA . CYS B 1 32 ? -6.457 -12.805 -2.436 1 96.88 32 CYS B CA 1
ATOM 1595 C C . CYS B 1 32 ? -7.676 -12.141 -3.07 1 96.88 32 CYS B C 1
ATOM 1597 O O . CYS B 1 32 ? -7.656 -11.797 -4.254 1 96.88 32 CYS B O 1
ATOM 1599 N N . LYS B 1 33 ? -8.703 -11.969 -2.293 1 95.31 33 LYS B N 1
ATOM 1600 C CA . LYS B 1 33 ? -9.961 -11.461 -2.834 1 95.31 33 LYS B CA 1
ATOM 1601 C C . LYS B 1 33 ? -10.539 -10.367 -1.942 1 95.31 33 LYS B C 1
ATOM 1603 O O . LYS B 1 33 ? -10.516 -10.477 -0.715 1 95.31 33 LYS B O 1
ATOM 1608 N N . LEU B 1 34 ? -10.953 -9.297 -2.553 1 95 34 LEU B N 1
ATOM 1609 C CA . LEU B 1 34 ? -11.75 -8.289 -1.866 1 95 34 LEU B CA 1
ATOM 1610 C C . LEU B 1 34 ? -13.234 -8.648 -1.922 1 95 34 LEU B C 1
ATOM 1612 O O . LEU B 1 34 ? -13.828 -8.68 -3.002 1 95 34 LEU B O 1
ATOM 1616 N N . LEU B 1 35 ? -13.82 -8.844 -0.809 1 92.25 35 LEU B N 1
ATOM 1617 C CA . LEU B 1 35 ? -15.203 -9.312 -0.755 1 92.25 35 LEU B CA 1
ATOM 1618 C C . LEU B 1 35 ? -16.172 -8.164 -0.986 1 92.25 35 LEU B C 1
ATOM 1620 O O . LEU B 1 35 ? -17.188 -8.328 -1.664 1 92.25 35 LEU B O 1
ATOM 1624 N N . GLN B 1 36 ? -15.844 -7.016 -0.394 1 90.94 36 GLN B N 1
ATOM 1625 C CA . GLN B 1 36 ? -16.656 -5.816 -0.573 1 90.94 36 GLN B CA 1
ATOM 1626 C C . GLN B 1 36 ? -15.781 -4.574 -0.706 1 90.94 36 GLN B C 1
ATOM 1628 O O . GLN B 1 36 ? -14.734 -4.477 -0.07 1 90.94 36 GLN B O 1
ATOM 1633 N N . GLY B 1 37 ? -16.281 -3.689 -1.543 1 90.94 37 GLY B N 1
ATOM 1634 C CA . GLY B 1 37 ? -15.547 -2.447 -1.725 1 90.94 37 GLY B CA 1
ATOM 1635 C C . GLY B 1 37 ? -15.148 -2.191 -3.168 1 90.94 37 GLY B C 1
ATOM 1636 O O . GLY B 1 37 ? -15.438 -3.008 -4.047 1 90.94 37 GLY B O 1
ATOM 1637 N N . ASN B 1 38 ? -14.555 -1 -3.316 1 93.56 38 ASN B N 1
ATOM 1638 C CA . ASN B 1 38 ? -14.117 -0.586 -4.648 1 93.56 38 ASN B CA 1
ATOM 1639 C C . ASN B 1 38 ? -12.617 -0.774 -4.836 1 93.56 38 ASN B C 1
ATOM 1641 O O . ASN B 1 38 ? -11.828 0.104 -4.48 1 93.56 38 ASN B O 1
ATOM 1645 N N . LEU B 1 39 ? -12.242 -1.879 -5.371 1 95.88 39 LEU B N 1
ATOM 1646 C CA . LEU B 1 39 ? -10.836 -2.172 -5.613 1 95.88 39 LEU B CA 1
ATOM 1647 C C . LEU B 1 39 ? -10.266 -1.257 -6.691 1 95.88 39 LEU B C 1
ATOM 1649 O O . LEU B 1 39 ? -10.781 -1.219 -7.812 1 95.88 39 LEU B O 1
ATOM 1653 N N . ILE B 1 40 ? -9.234 -0.579 -6.375 1 96.5 40 ILE B N 1
ATOM 1654 C CA . ILE B 1 40 ? -8.609 0.334 -7.324 1 96.5 40 ILE B CA 1
ATOM 1655 C C . ILE B 1 40 ? -7.402 -0.342 -7.969 1 96.5 40 ILE B C 1
ATOM 1657 O O . ILE B 1 40 ? -7.219 -0.266 -9.188 1 96.5 40 ILE B O 1
ATOM 1661 N N . GLN B 1 41 ? -6.625 -0.955 -7.168 1 96.94 41 GLN B N 1
ATOM 1662 C CA . GLN B 1 41 ? -5.449 -1.691 -7.617 1 96.94 41 GLN B CA 1
ATOM 1663 C C . GLN B 1 41 ? -5.055 -2.768 -6.609 1 96.94 41 GLN B C 1
ATOM 1665 O O . GLN B 1 41 ? -5.176 -2.564 -5.398 1 96.94 41 GLN B O 1
ATOM 1670 N N . ALA B 1 42 ? -4.637 -3.832 -7.117 1 97.44 42 ALA B N 1
ATOM 1671 C CA . ALA B 1 42 ? -4.047 -4.898 -6.312 1 97.44 42 ALA B CA 1
ATOM 1672 C C . ALA B 1 42 ? -2.609 -5.176 -6.742 1 97.44 42 ALA B C 1
ATOM 1674 O O . ALA B 1 42 ? -2.268 -5.031 -7.918 1 97.44 42 ALA B O 1
ATOM 1675 N N . GLU B 1 43 ? -1.79 -5.477 -5.773 1 97 43 GLU B N 1
ATOM 1676 C CA . GLU B 1 43 ? -0.432 -5.867 -6.137 1 97 43 GLU B CA 1
ATOM 1677 C C . GLU B 1 43 ? 0.066 -7.008 -5.25 1 97 43 GLU B C 1
ATOM 1679 O O . GLU B 1 43 ? -0.34 -7.125 -4.094 1 97 43 GLU B O 1
ATOM 1684 N N . TRP B 1 44 ? 0.826 -7.891 -5.867 1 96.69 44 TRP B N 1
ATOM 1685 C CA . TRP B 1 44 ? 1.547 -8.93 -5.141 1 96.69 44 TRP B CA 1
ATOM 1686 C C . TRP B 1 44 ? 3.025 -8.578 -5.012 1 96.69 44 TRP B C 1
ATOM 1688 O O . TRP B 1 44 ? 3.67 -8.211 -5.996 1 96.69 44 TRP B O 1
ATOM 1698 N N . GLN B 1 45 ? 3.438 -8.617 -3.775 1 95.75 45 GLN B N 1
ATOM 1699 C CA . GLN B 1 45 ? 4.855 -8.414 -3.49 1 95.75 45 GLN B CA 1
ATOM 1700 C C . GLN B 1 45 ? 5.504 -9.703 -2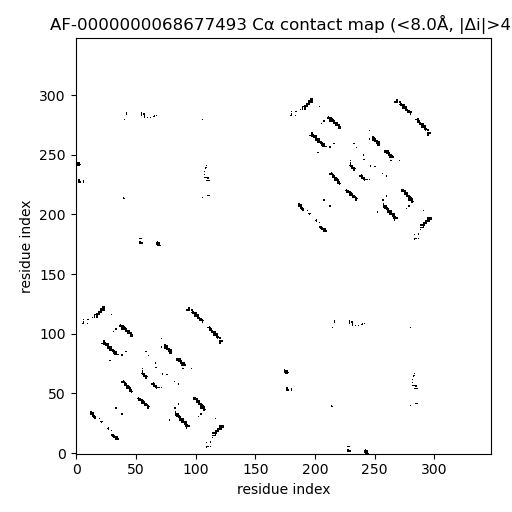.984 1 95.75 45 GLN B C 1
ATOM 1702 O O . GLN B 1 45 ? 4.863 -10.492 -2.285 1 95.75 45 GLN B O 1
ATOM 1707 N N . TRP B 1 46 ? 6.688 -9.867 -3.439 1 94.19 46 TRP B N 1
ATOM 1708 C CA . TRP B 1 46 ? 7.512 -10.969 -2.949 1 94.19 46 TRP B CA 1
ATOM 1709 C C . TRP B 1 46 ? 8.625 -10.453 -2.041 1 94.19 46 TRP B C 1
ATOM 1711 O O . TRP B 1 46 ? 9.422 -9.609 -2.449 1 94.19 46 TRP B O 1
ATOM 1721 N N . GLU B 1 47 ? 8.609 -10.969 -0.803 1 91.44 47 GLU B N 1
ATOM 1722 C CA . GLU B 1 47 ?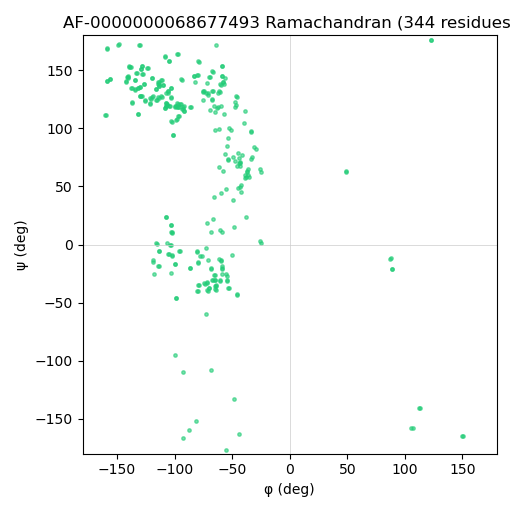 9.594 -10.531 0.187 1 91.44 47 GLU B CA 1
ATOM 1723 C C . GLU B 1 47 ? 10.758 -11.508 0.287 1 91.44 47 GLU B C 1
ATOM 1725 O O . GLU B 1 47 ? 10.609 -12.602 0.836 1 91.44 47 GLU B O 1
ATOM 1730 N N . ILE B 1 48 ? 11.852 -11.047 -0.233 1 80.5 48 ILE B N 1
ATOM 1731 C CA . ILE B 1 48 ? 13.047 -11.883 -0.237 1 80.5 48 ILE B CA 1
ATOM 1732 C C . ILE B 1 48 ? 13.711 -11.844 1.138 1 80.5 48 ILE B C 1
ATOM 1734 O O . ILE B 1 48 ? 14.312 -12.828 1.573 1 80.5 48 ILE B O 1
ATOM 1738 N N . SER B 1 49 ? 13.625 -10.688 1.764 1 83.12 49 SER B N 1
ATOM 1739 C CA . SER B 1 49 ? 14.125 -10.477 3.119 1 83.12 49 SER B CA 1
ATOM 1740 C C . SER B 1 49 ? 13.289 -9.43 3.859 1 83.12 49 SER B C 1
ATOM 1742 O O . SER B 1 49 ? 12.391 -8.82 3.273 1 83.12 49 SER B O 1
ATOM 1744 N N . ASP B 1 50 ? 13.562 -9.305 5.098 1 79.81 50 ASP B N 1
ATOM 1745 C CA . ASP B 1 50 ? 12.836 -8.344 5.922 1 79.81 50 ASP B CA 1
ATOM 1746 C C . ASP B 1 50 ? 12.984 -6.926 5.371 1 79.81 50 ASP B C 1
ATOM 1748 O O . ASP B 1 50 ? 12.148 -6.059 5.629 1 79.81 50 ASP B O 1
ATOM 1752 N N . THR B 1 51 ? 14.023 -6.711 4.574 1 77.69 51 THR B N 1
ATOM 1753 C CA . THR B 1 51 ? 14.312 -5.344 4.148 1 77.69 51 THR B CA 1
ATOM 1754 C C . THR B 1 51 ? 14.094 -5.188 2.648 1 77.69 51 THR B C 1
ATOM 1756 O O . THR B 1 51 ? 14.203 -4.082 2.111 1 77.69 51 THR B O 1
ATOM 1759 N N . GLU B 1 52 ? 13.82 -6.316 2.096 1 80.69 52 GLU B N 1
ATOM 1760 C CA . GLU B 1 52 ? 13.742 -6.258 0.64 1 80.69 52 GLU B CA 1
ATOM 1761 C C . GLU B 1 52 ? 12.484 -6.945 0.124 1 80.69 52 GLU B C 1
ATOM 1763 O O . GLU B 1 52 ? 12.266 -8.133 0.388 1 80.69 52 GLU B O 1
ATOM 1768 N N . LYS B 1 53 ? 11.641 -6.172 -0.398 1 86.19 53 LYS B N 1
ATOM 1769 C CA . LYS B 1 53 ? 10.469 -6.691 -1.098 1 86.19 53 LYS B CA 1
ATOM 1770 C C . LYS B 1 53 ? 10.273 -5.988 -2.439 1 86.19 53 LYS B C 1
ATOM 1772 O O . LYS B 1 53 ? 10.695 -4.848 -2.615 1 86.19 53 LYS B O 1
ATOM 1777 N N . PHE B 1 54 ? 9.742 -6.723 -3.406 1 88.12 54 PHE B N 1
ATOM 1778 C CA . PHE B 1 54 ? 9.469 -6.074 -4.684 1 88.12 54 PHE B CA 1
ATOM 1779 C C . PHE B 1 54 ? 8.141 -6.551 -5.262 1 88.12 54 PHE B C 1
ATOM 1781 O O . PHE B 1 54 ? 7.691 -7.656 -4.965 1 88.12 54 PHE B O 1
ATOM 1788 N N . THR B 1 55 ? 7.57 -5.723 -6.012 1 93.69 55 THR B N 1
ATOM 1789 C CA . THR B 1 55 ? 6.289 -6 -6.648 1 93.69 55 THR B CA 1
ATOM 1790 C C . THR B 1 55 ? 6.461 -6.973 -7.812 1 93.69 55 THR B C 1
ATOM 1792 O O . THR B 1 55 ? 7.312 -6.77 -8.68 1 93.69 55 THR B O 1
ATOM 1795 N N . ILE B 1 56 ? 5.637 -7.996 -7.871 1 95.75 56 ILE B N 1
ATOM 1796 C CA . ILE B 1 56 ? 5.816 -8.992 -8.922 1 95.75 56 ILE B CA 1
ATOM 1797 C C . ILE B 1 56 ? 4.621 -8.961 -9.867 1 95.75 56 ILE B C 1
ATOM 1799 O O . ILE B 1 56 ? 4.711 -9.445 -11 1 95.75 56 ILE B O 1
ATOM 1803 N N . ALA B 1 57 ? 3.52 -8.398 -9.453 1 96 57 ALA B N 1
ATOM 1804 C CA . ALA B 1 57 ? 2.322 -8.328 -10.289 1 96 57 ALA B CA 1
ATOM 1805 C C . ALA B 1 57 ? 1.388 -7.219 -9.812 1 96 57 ALA B C 1
ATOM 1807 O O . ALA B 1 57 ? 1.227 -7.008 -8.609 1 96 57 ALA B O 1
ATOM 1808 N N . VAL B 1 58 ? 0.815 -6.551 -10.75 1 96.5 58 VAL B N 1
ATOM 1809 C CA . VAL B 1 58 ? -0.153 -5.496 -10.469 1 96.5 58 VAL B CA 1
ATOM 1810 C C . VAL B 1 58 ? -1.412 -5.715 -11.305 1 96.5 58 VAL B C 1
ATOM 1812 O O . VAL B 1 58 ? -1.327 -6.039 -12.492 1 96.5 58 VAL B O 1
ATOM 1815 N N . PHE B 1 59 ? -2.537 -5.555 -10.664 1 97.31 59 PHE B N 1
ATOM 1816 C CA . PHE B 1 59 ? -3.834 -5.668 -11.32 1 97.31 59 PHE B CA 1
ATOM 1817 C C . PHE B 1 59 ? -4.715 -4.469 -10.992 1 97.31 59 PHE B C 1
ATOM 1819 O O . PHE B 1 59 ? -4.844 -4.082 -9.828 1 97.31 59 PHE B O 1
ATOM 1826 N N . SER B 1 60 ? -5.223 -3.863 -11.938 1 95.44 60 SER B N 1
ATOM 1827 C CA . SER B 1 60 ? -6.23 -2.814 -11.82 1 95.44 60 SER B CA 1
ATOM 1828 C C . SER B 1 60 ? -7.461 -3.129 -12.656 1 95.44 60 SER B C 1
ATOM 1830 O O . SER B 1 60 ? -7.355 -3.324 -13.875 1 95.44 60 SER B O 1
ATOM 1832 N N . PRO B 1 61 ? -8.602 -3.158 -12.008 1 93.75 61 PRO B N 1
ATOM 1833 C CA . PRO B 1 61 ? -9.812 -3.47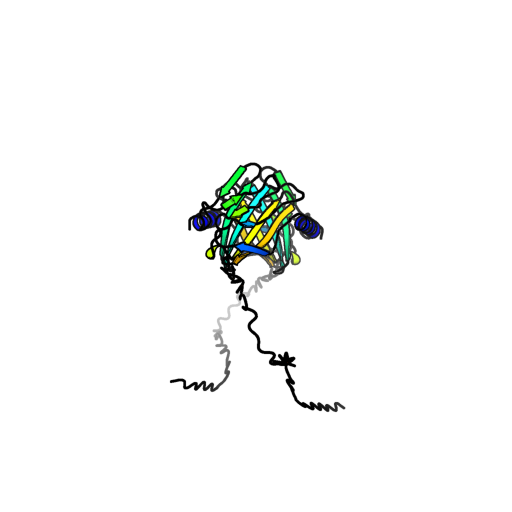3 -12.766 1 93.75 61 PRO B CA 1
ATOM 1834 C C . PRO B 1 61 ? -10 -2.562 -13.977 1 93.75 61 PRO B C 1
ATOM 1836 O O . PRO B 1 61 ? -10.453 -3.018 -15.031 1 93.75 61 PRO B O 1
ATOM 1839 N N . ASN B 1 62 ? -9.539 -1.34 -13.891 1 92.94 62 ASN B N 1
ATOM 1840 C CA . ASN B 1 62 ? -9.812 -0.376 -14.953 1 92.94 62 ASN B CA 1
ATOM 1841 C C . ASN B 1 62 ? -8.617 -0.233 -15.898 1 92.94 62 ASN B C 1
ATOM 1843 O O . ASN B 1 62 ? -8.766 0.277 -17.016 1 92.94 62 ASN B O 1
ATOM 1847 N N . LEU B 1 63 ? -7.438 -0.685 -15.477 1 94.81 63 LEU B N 1
ATOM 1848 C CA . LEU B 1 63 ? -6.258 -0.375 -16.281 1 94.81 63 LEU B CA 1
ATOM 1849 C C . LEU B 1 63 ? -5.59 -1.652 -16.781 1 94.81 63 LEU B C 1
ATOM 1851 O O . LEU B 1 63 ? -4.738 -1.605 -17.672 1 94.81 63 LEU B O 1
ATOM 1855 N N . GLY B 1 64 ? -5.996 -2.783 -16.188 1 94.5 64 GLY B N 1
ATOM 1856 C CA . GLY B 1 64 ? -5.441 -4.047 -16.656 1 94.5 64 GLY B CA 1
ATOM 1857 C C . GLY B 1 64 ? -4.41 -4.629 -15.703 1 94.5 64 GLY B C 1
ATOM 1858 O O . GLY B 1 64 ? -4.531 -4.484 -14.484 1 94.5 64 GLY B O 1
ATOM 1859 N N . GLN B 1 65 ? -3.564 -5.48 -16.266 1 95.19 65 GLN B N 1
ATOM 1860 C CA . GLN B 1 65 ? -2.596 -6.191 -15.438 1 95.19 65 GLN B CA 1
ATOM 1861 C C . GLN B 1 65 ? -1.171 -5.949 -15.922 1 95.19 65 GLN B C 1
ATOM 1863 O O . GLN B 1 65 ? -0.957 -5.625 -17.094 1 95.19 65 GLN B O 1
ATOM 1868 N N . ASN B 1 66 ? -0.248 -6.027 -14.984 1 94.06 66 ASN B N 1
ATOM 1869 C CA . ASN B 1 66 ? 1.18 -5.969 -15.281 1 94.06 66 ASN B CA 1
ATOM 1870 C C . ASN B 1 66 ? 1.96 -7.012 -14.484 1 94.06 66 ASN B C 1
ATOM 1872 O O . ASN B 1 66 ? 1.872 -7.059 -13.258 1 94.06 66 ASN B O 1
ATOM 1876 N N . ILE B 1 67 ? 2.619 -7.832 -15.203 1 94.88 67 ILE B N 1
ATOM 1877 C CA . ILE B 1 67 ? 3.535 -8.773 -14.57 1 94.88 67 ILE B CA 1
ATOM 1878 C C . ILE B 1 67 ? 4.965 -8.25 -14.672 1 94.88 67 ILE B C 1
ATOM 1880 O O . ILE B 1 67 ? 5.488 -8.078 -15.773 1 94.88 67 ILE B O 1
ATOM 1884 N N . SER B 1 68 ? 5.551 -8.039 -13.547 1 91.94 68 SER B N 1
ATOM 1885 C CA . SER B 1 68 ? 6.875 -7.426 -13.5 1 91.94 68 SER B CA 1
ATOM 1886 C C . SER B 1 68 ? 7.969 -8.445 -13.812 1 91.94 68 SER B C 1
ATOM 1888 O O . SER B 1 68 ? 7.746 -9.648 -13.703 1 91.94 68 SER B O 1
ATOM 1890 N N . GLU B 1 69 ? 9.086 -7.816 -14.234 1 88.56 69 GLU B N 1
ATOM 1891 C CA . GLU B 1 69 ? 10.266 -8.672 -14.352 1 88.56 69 GLU B CA 1
ATOM 1892 C C . GLU B 1 69 ? 10.68 -9.242 -13 1 88.56 69 GLU B C 1
ATOM 1894 O O . GLU B 1 69 ? 10.898 -8.484 -12.047 1 88.56 69 GLU B O 1
ATOM 1899 N N . SER B 1 70 ? 10.641 -10.586 -12.875 1 88.62 70 SER B N 1
ATOM 1900 C CA . SER B 1 70 ? 11.008 -11.328 -11.672 1 88.62 70 SER B CA 1
ATOM 1901 C C . SER B 1 70 ? 11.359 -12.773 -12.008 1 88.62 70 SER B C 1
ATOM 1903 O O . SER B 1 70 ? 11.188 -13.219 -13.141 1 88.62 70 SER B O 1
ATOM 1905 N N . PRO B 1 71 ? 11.93 -13.461 -10.992 1 89 71 PRO B N 1
ATOM 1906 C CA . PRO B 1 71 ? 12.203 -14.883 -11.25 1 89 71 PRO B CA 1
ATOM 1907 C C . PRO B 1 71 ? 10.945 -15.672 -11.578 1 89 71 PRO B C 1
ATOM 1909 O O . PRO B 1 71 ? 11.031 -16.797 -12.078 1 89 71 PRO B O 1
ATOM 1912 N N . LEU B 1 72 ? 9.758 -15.125 -11.336 1 93.06 72 LEU B N 1
ATOM 1913 C CA . LEU B 1 72 ? 8.492 -15.812 -11.562 1 93.06 72 LEU B CA 1
ATOM 1914 C C . LEU B 1 72 ? 7.91 -15.445 -12.922 1 93.06 72 LEU B C 1
ATOM 1916 O O . LEU B 1 72 ? 6.895 -16 -13.344 1 93.06 72 LEU B O 1
ATOM 1920 N N . LYS B 1 73 ? 8.602 -14.508 -13.562 1 90.56 73 LYS B N 1
ATOM 1921 C CA . LYS B 1 73 ? 8.062 -14.055 -14.844 1 90.56 73 LYS B CA 1
ATOM 1922 C C . LYS B 1 73 ? 7.91 -15.219 -15.82 1 90.56 73 LYS B C 1
ATOM 1924 O O . LYS B 1 73 ? 8.812 -16.047 -15.953 1 90.56 73 LYS B O 1
ATOM 1929 N N . GLY B 1 74 ? 6.801 -15.227 -16.578 1 94.38 74 GLY B N 1
ATOM 1930 C CA . GLY B 1 74 ? 6.496 -16.312 -17.5 1 94.38 74 GLY B CA 1
ATOM 1931 C C . GLY B 1 74 ? 5.711 -17.438 -16.875 1 94.38 74 GLY B C 1
ATOM 1932 O O . GLY B 1 74 ? 5.105 -18.25 -17.562 1 94.38 74 GLY B O 1
ATOM 1933 N N . ARG B 1 75 ? 5.801 -17.484 -15.531 1 97.5 75 ARG B N 1
ATOM 1934 C CA . ARG B 1 75 ? 5.09 -18.547 -14.828 1 97.5 75 ARG B CA 1
ATOM 1935 C C . ARG B 1 75 ? 4 -17.984 -13.922 1 97.5 75 ARG B C 1
ATOM 1937 O O . ARG B 1 75 ? 3.299 -18.734 -13.242 1 97.5 75 ARG B O 1
ATOM 1944 N N . LEU B 1 76 ? 3.838 -16.719 -13.914 1 96.94 76 LEU B N 1
ATOM 1945 C CA . LEU B 1 76 ? 2.885 -16.047 -13.039 1 96.94 76 LEU B CA 1
ATOM 1946 C C . LEU B 1 76 ? 1.688 -15.531 -13.844 1 96.94 76 LEU B C 1
ATOM 1948 O O . LEU B 1 76 ? 1.856 -14.891 -14.883 1 96.94 76 LEU B O 1
ATOM 1952 N N . GLU B 1 77 ? 0.481 -15.836 -13.359 1 96.06 77 GLU B N 1
ATOM 1953 C CA . GLU B 1 77 ? -0.738 -15.352 -14.008 1 96.06 77 GLU B CA 1
ATOM 1954 C C . GLU B 1 77 ? -1.796 -14.977 -12.977 1 96.06 77 GLU B C 1
ATOM 1956 O O . GLU B 1 77 ? -1.912 -15.617 -11.93 1 96.06 77 GLU B O 1
ATOM 1961 N N . PHE B 1 78 ? -2.482 -13.891 -13.25 1 96.12 78 PHE B N 1
ATOM 1962 C CA . PHE B 1 78 ? -3.656 -13.625 -12.43 1 96.12 78 PHE B CA 1
ATOM 1963 C C . PHE B 1 78 ? -4.734 -14.672 -12.664 1 96.12 78 PHE B C 1
ATOM 1965 O O . PHE B 1 78 ? -5.008 -15.047 -13.805 1 96.12 78 PHE B O 1
ATOM 1972 N N . ALA B 1 79 ? -5.234 -15.148 -11.57 1 87.12 79 ALA B N 1
ATOM 1973 C CA . ALA B 1 79 ? -6.195 -16.25 -11.609 1 87.12 79 ALA B CA 1
ATOM 1974 C C . ALA B 1 79 ? -7.617 -15.742 -11.391 1 87.12 79 ALA B C 1
ATOM 1976 O O . ALA B 1 79 ? -8.586 -16.484 -11.57 1 87.12 79 ALA B O 1
ATOM 1977 N N . GLY B 1 80 ? -7.75 -14.5 -11.023 1 81.69 80 GLY B N 1
ATOM 1978 C CA . GLY B 1 80 ? -9.062 -14.008 -10.625 1 81.69 80 GLY B CA 1
ATOM 1979 C C . GLY B 1 80 ? -10.039 -13.914 -11.781 1 81.69 80 GLY B C 1
ATOM 1980 O O . GLY B 1 80 ? -9.641 -13.633 -12.914 1 81.69 80 GLY B O 1
ATOM 1981 N N . ALA B 1 81 ? -11.25 -14.211 -11.398 1 73.31 81 ALA B N 1
ATOM 1982 C CA . ALA B 1 81 ? -12.32 -14.211 -12.383 1 73.31 81 ALA B CA 1
ATOM 1983 C C . ALA B 1 81 ? -13.219 -12.984 -12.227 1 73.31 81 ALA B C 1
ATOM 1985 O O . ALA B 1 81 ? -14.125 -12.766 -13.031 1 73.31 81 ALA B O 1
ATOM 1986 N N . SER B 1 82 ? -12.961 -12.289 -11.172 1 78.19 82 SER B N 1
ATOM 1987 C CA . SER B 1 82 ? -13.797 -11.125 -10.898 1 78.19 82 SER B CA 1
ATOM 1988 C C . SER B 1 82 ? -12.945 -9.898 -10.602 1 78.19 82 SER B C 1
ATOM 1990 O O . SER B 1 82 ? -11.734 -10.008 -10.398 1 78.19 82 SER B O 1
ATOM 1992 N N . THR B 1 83 ? -13.633 -8.781 -10.516 1 84 83 THR B N 1
ATOM 1993 C CA . THR B 1 83 ? -12.969 -7.492 -10.328 1 84 83 THR B CA 1
ATOM 1994 C C . THR B 1 83 ? -12.336 -7.41 -8.938 1 84 83 THR B C 1
ATOM 1996 O O . THR B 1 83 ? -11.359 -6.684 -8.734 1 84 83 THR B O 1
ATOM 1999 N N . GLY B 1 84 ? -12.82 -8.234 -8.031 1 91 84 GLY B N 1
ATOM 2000 C CA . GLY B 1 84 ? -12.281 -8.188 -6.684 1 91 84 GLY B CA 1
ATOM 2001 C C . GLY B 1 84 ? -11.328 -9.32 -6.379 1 91 84 GLY B C 1
ATOM 2002 O O . GLY B 1 84 ? -10.766 -9.398 -5.281 1 91 84 GLY B O 1
ATOM 2003 N N . ASP B 1 85 ? -11.133 -10.188 -7.379 1 94.56 85 ASP B N 1
ATOM 2004 C CA . ASP B 1 85 ? -10.297 -11.367 -7.191 1 94.56 85 ASP B CA 1
ATOM 2005 C C . ASP B 1 85 ? -8.922 -11.172 -7.824 1 94.56 85 ASP B C 1
ATOM 2007 O O . ASP B 1 85 ? -8.773 -11.273 -9.047 1 94.56 85 ASP B O 1
ATOM 2011 N N . SER B 1 86 ? -7.93 -10.961 -6.984 1 96.44 86 SER B N 1
ATOM 2012 C CA . SER B 1 86 ? -6.574 -10.695 -7.449 1 96.44 86 SER B CA 1
ATOM 2013 C C . SER B 1 86 ? -5.656 -11.883 -7.199 1 96.44 86 SER B C 1
ATOM 2015 O O . SER B 1 86 ? -4.441 -11.727 -7.066 1 96.44 86 SER B O 1
ATOM 2017 N N . SER B 1 87 ? -6.238 -13.055 -7.098 1 97.38 87 SER B N 1
ATOM 2018 C CA . SER B 1 87 ? -5.449 -14.273 -6.895 1 97.38 87 SER B CA 1
ATOM 2019 C C . SER B 1 87 ? -4.453 -14.477 -8.031 1 97.38 87 SER B C 1
ATOM 2021 O O . SER B 1 87 ? -4.684 -14.031 -9.156 1 97.38 87 SER B O 1
ATOM 2023 N N . ILE B 1 88 ? -3.369 -15.18 -7.723 1 97.69 88 ILE B N 1
ATOM 2024 C CA . ILE B 1 88 ? -2.379 -15.477 -8.75 1 97.69 88 ILE B CA 1
ATOM 2025 C C . ILE B 1 88 ? -2.07 -16.969 -8.75 1 97.69 88 ILE B C 1
ATOM 2027 O O . ILE B 1 88 ? -2.201 -17.641 -7.719 1 97.69 88 ILE B O 1
ATOM 2031 N N . THR B 1 89 ? -1.719 -17.422 -9.883 1 98.19 89 THR B N 1
ATOM 2032 C CA . THR B 1 89 ? -1.247 -18.797 -10.031 1 98.19 89 THR B CA 1
ATOM 2033 C C . THR B 1 89 ? 0.21 -18.828 -10.484 1 98.19 89 THR B C 1
ATOM 2035 O O . THR B 1 89 ? 0.579 -18.141 -11.445 1 98.19 89 THR B O 1
ATOM 2038 N N . ILE B 1 90 ? 1.033 -19.5 -9.727 1 98 90 ILE B N 1
ATOM 2039 C CA . ILE B 1 90 ? 2.402 -19.797 -10.133 1 98 90 ILE B CA 1
ATOM 2040 C C . ILE B 1 90 ? 2.451 -21.172 -10.805 1 98 90 ILE B C 1
ATOM 2042 O O . ILE B 1 90 ? 2.182 -22.188 -10.164 1 98 90 ILE B O 1
ATOM 2046 N N . LYS B 1 91 ? 2.793 -21.141 -12.008 1 98.06 91 LYS B N 1
ATOM 2047 C CA . LYS B 1 91 ? 2.889 -22.375 -12.773 1 98.06 91 LYS B CA 1
ATOM 2048 C C . LYS B 1 91 ? 4.23 -23.062 -12.539 1 98.06 91 LYS B C 1
ATOM 2050 O O . LYS B 1 91 ? 5.254 -22.406 -12.352 1 98.06 91 LYS B O 1
ATOM 2055 N N . ASP B 1 92 ? 4.234 -24.422 -12.523 1 97.44 92 ASP B N 1
ATOM 2056 C CA . ASP B 1 92 ? 5.457 -25.219 -12.43 1 97.44 92 ASP B CA 1
ATOM 2057 C C . ASP B 1 92 ? 6.348 -24.719 -11.297 1 97.44 92 ASP B C 1
ATOM 2059 O O . ASP B 1 92 ? 7.516 -24.391 -11.516 1 97.44 92 ASP B O 1
ATOM 2063 N N . VAL B 1 93 ? 5.801 -24.828 -10.094 1 97.38 93 VAL B N 1
ATOM 2064 C CA . VAL B 1 93 ? 6.426 -24.219 -8.914 1 97.38 93 VAL B CA 1
ATOM 2065 C C . VAL B 1 93 ? 7.82 -24.812 -8.711 1 97.38 93 VAL B C 1
ATOM 2067 O O . VAL B 1 93 ? 8.016 -26.031 -8.859 1 97.38 93 VAL B O 1
ATOM 2070 N N . GLU B 1 94 ? 8.766 -23.984 -8.383 1 97.06 94 GLU B N 1
ATOM 2071 C CA . GLU B 1 94 ? 10.141 -24.359 -8.055 1 97.06 94 GLU B CA 1
ATOM 2072 C C . GLU B 1 94 ? 10.422 -24.203 -6.566 1 97.06 94 GLU B C 1
ATOM 2074 O O . GLU B 1 94 ? 9.727 -23.453 -5.879 1 97.06 94 GLU B O 1
ATOM 2079 N N . MET B 1 95 ? 11.484 -24.859 -6.09 1 96.38 95 MET B N 1
ATOM 2080 C CA . MET B 1 95 ? 11.875 -24.75 -4.684 1 96.38 95 MET B CA 1
ATOM 2081 C C . MET B 1 95 ? 12.211 -23.312 -4.316 1 96.38 95 MET B C 1
ATOM 2083 O O . MET B 1 95 ? 11.945 -22.875 -3.195 1 96.38 95 MET B O 1
ATOM 2087 N N . THR B 1 96 ? 12.695 -22.562 -5.262 1 95.06 96 THR B N 1
ATOM 2088 C CA . THR B 1 96 ? 13.148 -21.188 -5.012 1 95.06 96 THR B CA 1
ATOM 2089 C C . THR B 1 96 ? 11.969 -20.234 -4.906 1 95.06 96 THR B C 1
ATOM 2091 O O . THR B 1 96 ? 12.125 -19.078 -4.5 1 95.06 96 THR B O 1
ATOM 2094 N N . ASP B 1 97 ? 10.766 -20.734 -5.25 1 96.25 97 ASP B N 1
ATOM 2095 C CA . ASP B 1 97 ? 9.578 -19.891 -5.211 1 96.25 97 ASP B CA 1
ATOM 2096 C C . ASP B 1 97 ? 9.047 -19.75 -3.787 1 96.25 97 ASP B C 1
ATOM 2098 O O . ASP B 1 97 ? 8.211 -18.891 -3.512 1 96.25 97 ASP B O 1
ATOM 2102 N N . ALA B 1 98 ? 9.523 -20.641 -2.869 1 96.31 98 ALA B N 1
ATOM 2103 C CA . ALA B 1 98 ? 9.086 -20.609 -1.479 1 96.31 98 ALA B CA 1
ATOM 2104 C C . ALA B 1 98 ? 9.406 -19.25 -0.839 1 96.31 98 ALA B C 1
ATOM 2106 O O . ALA B 1 98 ? 10.406 -18.625 -1.188 1 96.31 98 ALA B O 1
ATOM 2107 N N . GLY B 1 99 ? 8.5 -18.859 0.03 1 95.62 99 GLY B N 1
ATOM 2108 C CA . GLY B 1 99 ? 8.773 -17.609 0.73 1 95.62 99 GLY B CA 1
ATOM 2109 C C . GLY B 1 99 ? 7.52 -16.844 1.109 1 95.62 99 GLY B C 1
ATOM 2110 O O . GLY B 1 99 ? 6.434 -17.422 1.197 1 95.62 99 GLY B O 1
ATOM 2111 N N . LYS B 1 100 ? 7.746 -15.609 1.434 1 97.38 100 LYS B N 1
ATOM 2112 C CA . LYS B 1 100 ? 6.691 -14.727 1.919 1 97.38 100 LYS B CA 1
ATOM 2113 C C . LYS B 1 100 ? 6.145 -13.852 0.794 1 97.38 100 LYS B C 1
ATOM 2115 O O . LYS B 1 100 ? 6.898 -13.133 0.141 1 97.38 100 LYS B O 1
ATOM 2120 N N . TYR B 1 101 ? 4.863 -13.961 0.548 1 96.75 101 TYR B N 1
ATOM 2121 C CA . TYR B 1 101 ? 4.152 -13.164 -0.443 1 96.75 101 TYR B CA 1
ATOM 2122 C C . TYR B 1 101 ? 3.143 -12.242 0.224 1 96.75 101 TYR B C 1
ATOM 2124 O O . TYR B 1 101 ? 2.441 -12.641 1.155 1 96.75 101 TYR B O 1
ATOM 2132 N N . ILE B 1 102 ? 3.051 -11 -0.292 1 96.81 102 ILE B N 1
ATOM 2133 C CA . ILE B 1 102 ? 2.145 -10.016 0.288 1 96.81 102 ILE B CA 1
ATOM 2134 C C . ILE B 1 102 ? 1.151 -9.539 -0.771 1 96.81 102 ILE B C 1
ATOM 2136 O O . ILE B 1 102 ? 1.551 -9.094 -1.849 1 96.81 102 ILE B O 1
ATOM 2140 N N . CYS B 1 103 ? -0.068 -9.742 -0.48 1 97.06 103 CYS B N 1
ATOM 2141 C CA . CYS B 1 103 ? -1.137 -9.164 -1.289 1 97.06 103 CYS B CA 1
ATOM 2142 C C . CYS B 1 103 ? -1.559 -7.805 -0.748 1 97.06 103 CYS B C 1
ATOM 2144 O O . CYS B 1 103 ? -2.039 -7.703 0.382 1 97.06 103 CYS B O 1
ATOM 2146 N N . LEU B 1 104 ? -1.348 -6.785 -1.494 1 96.5 104 LEU B N 1
ATOM 2147 C CA . LEU B 1 104 ? -1.725 -5.426 -1.118 1 96.5 104 LEU B CA 1
ATOM 2148 C C . LEU B 1 104 ? -2.91 -4.941 -1.946 1 96.5 104 LEU B C 1
ATOM 2150 O O . LEU B 1 104 ? -2.799 -4.781 -3.164 1 96.5 104 LEU B O 1
ATOM 2154 N N . LEU B 1 105 ? -4.043 -4.637 -1.321 1 97 105 LEU B N 1
ATOM 2155 C CA . LEU B 1 105 ? -5.246 -4.156 -1.987 1 97 105 LEU B CA 1
ATOM 2156 C C . LEU B 1 105 ? -5.469 -2.676 -1.703 1 97 105 LEU B C 1
ATOM 2158 O O . LEU B 1 105 ? -5.562 -2.268 -0.543 1 97 105 LEU B O 1
ATOM 2162 N N . THR B 1 106 ? -5.477 -1.917 -2.711 1 96.62 106 THR B N 1
ATOM 2163 C CA . THR B 1 106 ? -5.805 -0.498 -2.619 1 96.62 106 THR B CA 1
ATOM 2164 C C . THR B 1 106 ? -7.281 -0.262 -2.922 1 96.62 106 THR B C 1
ATOM 2166 O O . THR B 1 106 ? -7.754 -0.579 -4.016 1 96.62 106 THR B O 1
ATOM 2169 N N . VAL B 1 107 ? -7.945 0.313 -1.945 1 95.75 107 VAL B N 1
ATOM 2170 C CA . VAL B 1 107 ? -9.398 0.463 -2.002 1 95.75 107 VAL B CA 1
ATOM 2171 C C . VAL B 1 107 ? -9.773 1.924 -1.767 1 95.75 107 VAL B C 1
ATOM 2173 O O . VAL B 1 107 ? -9.219 2.582 -0.885 1 95.75 107 VAL B O 1
ATOM 2176 N N . PHE B 1 108 ? -10.703 2.414 -2.521 1 94.75 108 PHE B N 1
ATOM 2177 C CA . PHE B 1 108 ? -11.203 3.764 -2.291 1 94.75 108 PHE B CA 1
ATOM 2178 C C . PHE B 1 108 ? -12.586 3.725 -1.651 1 94.75 108 PHE B C 1
ATOM 2180 O O . PHE B 1 108 ? -13.453 2.955 -2.074 1 94.75 108 PHE B O 1
ATOM 2187 N N . PRO B 1 109 ? -12.797 4.465 -0.644 1 94.25 109 PRO B N 1
ATOM 2188 C CA . PRO B 1 109 ? -11.953 5.523 -0.088 1 94.25 109 PRO B CA 1
ATOM 2189 C C . PRO B 1 109 ? -11.203 5.086 1.171 1 94.25 109 PRO B C 1
ATOM 2191 O O . PRO B 1 109 ? -10.672 5.926 1.9 1 94.25 109 PRO B O 1
ATOM 2194 N N . SER B 1 110 ? -11.125 3.818 1.382 1 92.12 110 SER B N 1
ATOM 2195 C CA . SER B 1 110 ? -10.727 3.336 2.699 1 92.12 110 SER B CA 1
ATOM 2196 C C . SER B 1 110 ? -9.203 3.258 2.822 1 92.12 110 SER B C 1
ATOM 2198 O O . SER B 1 110 ? -8.672 3.219 3.932 1 92.12 110 SER B O 1
ATOM 2200 N N . GLY B 1 111 ? -8.484 3.211 1.775 1 94.56 111 GLY B N 1
ATOM 2201 C CA . GLY B 1 111 ? -7.043 3.066 1.839 1 94.56 111 GLY B CA 1
ATOM 2202 C C . GLY B 1 111 ? -6.551 1.736 1.3 1 94.56 111 GLY B C 1
ATOM 2203 O O . GLY B 1 111 ? -7.004 1.281 0.248 1 94.56 111 GLY B O 1
ATOM 2204 N N . SER B 1 112 ? -5.535 1.201 2.004 1 94.5 112 SER B N 1
ATOM 2205 C CA . SER B 1 112 ? -4.945 -0.054 1.552 1 94.5 112 SER B CA 1
ATOM 2206 C C . SER B 1 112 ? -4.891 -1.078 2.68 1 94.5 112 SER B C 1
ATOM 2208 O O . SER B 1 112 ? -4.859 -0.712 3.857 1 94.5 112 SER B O 1
ATOM 2210 N N . ILE B 1 113 ? -4.906 -2.33 2.295 1 93.25 113 ILE B N 1
ATOM 2211 C CA . ILE B 1 113 ? -4.789 -3.432 3.244 1 93.25 113 ILE B CA 1
ATOM 2212 C C . ILE B 1 113 ? -3.846 -4.496 2.688 1 93.25 113 ILE B C 1
ATOM 2214 O O . ILE B 1 113 ? -3.904 -4.824 1.5 1 93.25 113 ILE B O 1
ATOM 2218 N N . ALA B 1 114 ? -2.967 -4.953 3.527 1 93.5 114 ALA B N 1
ATOM 2219 C CA . ALA B 1 114 ? -2.004 -5.977 3.133 1 93.5 114 ALA B CA 1
ATOM 2220 C C . ALA B 1 114 ? -2.262 -7.285 3.873 1 93.5 114 ALA B C 1
ATOM 2222 O O . ALA B 1 114 ? -2.578 -7.281 5.062 1 93.5 114 ALA B O 1
ATOM 2223 N N . ARG B 1 115 ? -2.195 -8.383 3.148 1 94.62 115 ARG B N 1
ATOM 2224 C CA . ARG B 1 115 ? -2.248 -9.727 3.73 1 94.62 115 ARG B CA 1
ATOM 2225 C C . ARG B 1 115 ? -1.077 -10.578 3.252 1 94.62 115 ARG B C 1
ATOM 2227 O O . ARG B 1 115 ? -0.636 -10.445 2.107 1 94.62 115 ARG B O 1
ATOM 2234 N N . THR B 1 116 ? -0.625 -11.453 4.16 1 96 116 THR B N 1
ATOM 2235 C CA . THR B 1 116 ? 0.574 -12.234 3.877 1 96 116 THR B CA 1
ATOM 2236 C C . THR B 1 116 ? 0.225 -13.703 3.66 1 96 116 THR B C 1
ATOM 2238 O O . THR B 1 116 ? -0.625 -14.258 4.359 1 96 116 THR B O 1
ATOM 2241 N N . THR B 1 117 ? 0.834 -14.312 2.67 1 97.44 117 THR B N 1
ATOM 2242 C CA . THR B 1 117 ? 0.803 -15.75 2.432 1 97.44 117 THR B CA 1
ATOM 2243 C C . THR B 1 117 ? 2.215 -16.328 2.449 1 97.44 117 THR B C 1
ATOM 2245 O O . THR B 1 117 ? 3.113 -15.812 1.785 1 97.44 117 THR B O 1
ATOM 2248 N N . ILE B 1 118 ? 2.418 -17.328 3.271 1 98.19 118 ILE B N 1
ATOM 2249 C CA . ILE B 1 118 ? 3.68 -18.062 3.242 1 98.19 118 ILE B CA 1
ATOM 2250 C C . ILE B 1 118 ? 3.551 -19.281 2.318 1 98.19 118 ILE B C 1
ATOM 2252 O O . ILE B 1 118 ? 2.705 -20.141 2.539 1 98.19 118 ILE B O 1
ATOM 2256 N N . LEU B 1 119 ? 4.352 -19.312 1.281 1 97.94 119 LEU B N 1
ATOM 2257 C CA . LEU B 1 119 ? 4.367 -20.438 0.362 1 97.94 119 LEU B CA 1
ATOM 2258 C C . LEU B 1 119 ? 5.484 -21.422 0.72 1 97.94 119 LEU B C 1
ATOM 2260 O O . LEU B 1 119 ? 6.66 -21.047 0.739 1 97.94 119 LEU B O 1
ATOM 2264 N N . THR B 1 120 ? 5.109 -22.609 1.037 1 97.94 120 THR B N 1
ATOM 2265 C CA . THR B 1 120 ? 6.031 -23.719 1.216 1 97.94 120 THR B CA 1
ATOM 2266 C C . THR B 1 120 ? 6 -24.656 0.005 1 97.94 120 THR B C 1
ATOM 2268 O O . THR B 1 120 ? 4.926 -24.953 -0.519 1 97.94 120 THR B O 1
ATOM 2271 N N . VAL B 1 121 ? 7.223 -25.016 -0.425 1 97.88 121 VAL B N 1
ATOM 2272 C CA . VAL B 1 121 ? 7.285 -25.922 -1.563 1 97.88 121 VAL B CA 1
ATOM 2273 C C . VAL B 1 121 ? 7.883 -27.266 -1.126 1 97.88 121 VAL B C 1
ATOM 2275 O O . VAL B 1 121 ? 8.953 -27.297 -0.517 1 97.88 121 VAL B O 1
ATOM 2278 N N . LEU B 1 122 ? 7.168 -28.297 -1.426 1 96.88 122 LEU B N 1
ATOM 2279 C CA . LEU B 1 122 ? 7.613 -29.641 -1.078 1 96.88 122 LEU B CA 1
ATOM 2280 C C . LEU B 1 122 ? 7.902 -30.453 -2.332 1 96.88 122 LEU B C 1
ATOM 2282 O O . LEU B 1 122 ? 7.281 -30.234 -3.375 1 96.88 122 LEU B O 1
ATOM 2286 N N . SER B 1 123 ? 9.039 -31.25 -2.297 1 92.12 123 SER B N 1
ATOM 2287 C CA . SER B 1 123 ? 9.344 -32.188 -3.381 1 92.12 123 SER B CA 1
ATOM 2288 C C . SER B 1 123 ? 8.391 -33.375 -3.379 1 92.12 123 SER B C 1
ATOM 2290 O O . SER B 1 123 ? 7.875 -33.75 -2.326 1 92.12 123 SER B O 1
ATOM 2292 N N . LYS B 1 124 ? 7.82 -33.656 -4.469 1 71.5 124 LYS B N 1
ATOM 2293 C CA . LYS B 1 124 ? 7.008 -34.875 -4.508 1 71.5 124 LYS B CA 1
ATOM 2294 C C . LYS B 1 124 ? 7.711 -36.031 -3.799 1 71.5 124 LYS B C 1
ATOM 2296 O O . LYS B 1 124 ? 8.867 -36.344 -4.098 1 71.5 124 LYS B O 1
ATOM 2301 N N . SER B 1 125 ? 7.828 -36.031 -2.652 1 58.78 125 SER B N 1
ATOM 2302 C CA . SER B 1 125 ? 8.367 -37.281 -2.08 1 58.78 125 SER B CA 1
ATOM 2303 C C . SER B 1 125 ? 7.918 -38.5 -2.877 1 58.78 125 SER B C 1
ATOM 2305 O O . SER B 1 125 ? 6.766 -38.562 -3.307 1 58.78 125 SER B O 1
ATOM 2307 N N . GLY B 1 126 ? 8.836 -38.906 -3.766 1 50.09 126 GLY B N 1
ATOM 2308 C CA . GLY B 1 126 ? 8.797 -40.281 -4.223 1 50.09 126 GLY B CA 1
ATOM 2309 C C . GLY B 1 126 ? 8.148 -41.219 -3.221 1 50.09 126 GLY B C 1
ATOM 2310 O O . GLY B 1 126 ? 8.328 -42.438 -3.297 1 50.09 126 GLY B O 1
ATOM 2311 N N . SER B 1 127 ? 7.715 -40.656 -2.229 1 45.59 127 SER B N 1
ATOM 2312 C CA . SER B 1 127 ? 7.332 -41.75 -1.354 1 45.59 127 SER B CA 1
ATOM 2313 C C . SER B 1 127 ? 6.293 -42.656 -2.021 1 45.59 127 SER B C 1
ATOM 2315 O O . SER B 1 127 ? 5.102 -42.562 -1.72 1 45.59 127 SER B O 1
ATOM 2317 N N . SER B 1 128 ? 6.09 -42.406 -3.41 1 43.38 128 SER B N 1
ATOM 2318 C CA . SER B 1 128 ? 5.457 -43.688 -3.781 1 43.38 128 SER B CA 1
ATOM 2319 C C . SER B 1 128 ? 6.191 -44.875 -3.166 1 43.38 128 SER B C 1
ATOM 2321 O O . SER B 1 128 ? 7.223 -45.312 -3.684 1 43.38 128 SER B O 1
ATOM 2323 N N . ALA B 1 129 ? 6.453 -44.844 -1.993 1 40.31 129 ALA B N 1
ATOM 2324 C CA . ALA B 1 129 ? 6.766 -46.125 -1.406 1 40.31 129 ALA B CA 1
ATOM 2325 C C . ALA B 1 129 ? 6.035 -47.25 -2.141 1 40.31 129 ALA B C 1
ATOM 2327 O O . ALA B 1 129 ? 4.805 -47.281 -2.191 1 40.31 129 ALA B O 1
ATOM 2328 N N . LEU B 1 130 ? 6.613 -47.688 -3.279 1 38.84 130 LEU B N 1
ATOM 2329 C CA . LEU B 1 130 ? 6.293 -49.062 -3.727 1 38.84 130 LEU B CA 1
ATOM 2330 C C . LEU B 1 130 ? 5.898 -49.938 -2.549 1 38.84 130 LEU B C 1
ATOM 2332 O O . LEU B 1 130 ? 6.711 -50.188 -1.659 1 38.84 130 LEU B O 1
ATOM 2336 N N . ILE B 1 131 ? 4.848 -49.625 -1.962 1 37.5 131 ILE B N 1
ATOM 2337 C CA . ILE B 1 131 ? 4.316 -50.719 -1.175 1 37.5 131 ILE B CA 1
ATOM 2338 C C . ILE B 1 131 ? 4.504 -52.031 -1.934 1 37.5 131 ILE B C 1
ATOM 2340 O O . ILE B 1 131 ? 3.838 -52.281 -2.943 1 37.5 131 ILE B O 1
ATOM 2344 N N . LEU B 1 132 ? 5.859 -52.312 -2.27 1 35.59 132 LEU B N 1
ATOM 2345 C CA . LEU B 1 132 ? 6.062 -53.688 -2.654 1 35.59 132 LEU B CA 1
ATOM 2346 C C . LEU B 1 132 ? 5.125 -54.625 -1.88 1 35.59 132 LEU B C 1
ATOM 2348 O O . LEU B 1 132 ? 5.199 -54.688 -0.651 1 35.59 132 LEU B O 1
ATOM 2352 N N . SER B 1 133 ? 3.928 -54.594 -2.236 1 36.66 133 SER B N 1
ATOM 2353 C CA . SER B 1 133 ? 3.107 -55.75 -1.863 1 36.66 133 SER B CA 1
ATOM 2354 C C . SER B 1 133 ? 3.898 -57.031 -1.96 1 36.66 133 SER B C 1
ATOM 2356 O O . SER B 1 133 ? 4.27 -57.469 -3.055 1 36.66 133 SER B O 1
ATOM 2358 N N . SER B 1 134 ? 5.031 -57.188 -1.083 1 35.88 134 SER B N 1
ATOM 2359 C CA . SER B 1 134 ? 5.547 -58.531 -0.921 1 35.88 134 SER B CA 1
ATOM 2360 C C . SER B 1 134 ? 4.422 -59.562 -0.957 1 35.88 134 SER B C 1
ATOM 2362 O O . SER B 1 134 ? 3.633 -59.656 -0.014 1 35.88 134 SER B O 1
ATOM 2364 N N . ASP B 1 135 ? 3.729 -59.562 -1.984 1 34.12 135 ASP B N 1
ATOM 2365 C CA . ASP B 1 135 ? 2.947 -60.781 -2.162 1 34.12 135 ASP B CA 1
ATOM 2366 C C . ASP B 1 135 ? 3.775 -62.031 -1.823 1 34.12 135 ASP B C 1
ATOM 2368 O O . ASP B 1 135 ? 4.562 -62.5 -2.646 1 34.12 135 ASP B O 1
ATOM 2372 N N . SER B 1 136 ? 4.57 -62 -0.613 1 35.34 136 SER B N 1
ATOM 2373 C CA . SER B 1 136 ? 5.113 -63.281 -0.177 1 35.34 136 SER B CA 1
ATOM 2374 C C . SER B 1 136 ? 4.074 -64.375 -0.299 1 35.34 136 SER B C 1
ATOM 2376 O O . SER B 1 136 ? 3.072 -64.375 0.42 1 35.34 136 SER B O 1
ATOM 2378 N N . THR B 1 137 ? 3.727 -64.688 -1.441 1 31.86 137 THR B N 1
ATOM 2379 C CA . THR B 1 137 ? 3.129 -66.062 -1.629 1 31.86 137 THR B CA 1
ATOM 2380 C C . THR B 1 137 ? 3.809 -67.062 -0.735 1 31.86 137 THR B C 1
ATOM 2382 O O . THR B 1 137 ? 4.949 -67.438 -0.986 1 31.86 137 THR B O 1
ATOM 2385 N N . LEU B 1 138 ? 3.75 -66.812 0.675 1 30.98 138 LEU B N 1
ATOM 2386 C CA . LEU B 1 138 ? 4.082 -67.875 1.604 1 30.98 138 LEU B CA 1
ATOM 2387 C C . LEU B 1 138 ? 3.496 -69.188 1.131 1 30.98 138 LEU B C 1
ATOM 2389 O O . LEU B 1 138 ? 2.281 -69.312 0.952 1 30.98 138 LEU B O 1
ATOM 2393 N N . THR B 1 139 ? 4.121 -69.75 0.183 1 30.98 139 THR B N 1
ATOM 2394 C CA . THR B 1 139 ? 3.891 -71.188 0.058 1 30.98 139 THR B CA 1
ATOM 2395 C C . THR B 1 139 ? 3.822 -71.875 1.433 1 30.98 139 THR B C 1
ATOM 2397 O O . THR B 1 139 ? 4.68 -71.625 2.285 1 30.98 139 THR B O 1
ATOM 2400 N N . ARG B 1 140 ? 2.639 -72.25 1.927 1 27.56 140 ARG B N 1
ATOM 2401 C CA . ARG B 1 140 ? 2.094 -72.938 3.092 1 27.56 140 ARG B CA 1
ATOM 2402 C C . ARG B 1 140 ? 2.979 -74.062 3.498 1 27.56 140 ARG B C 1
ATOM 2404 O O . ARG B 1 140 ? 2.479 -75.125 3.914 1 27.56 140 ARG B O 1
ATOM 2411 N N . GLY B 1 141 ? 4.336 -74.062 3.16 1 29.89 141 GLY B N 1
ATOM 2412 C CA . GLY B 1 141 ? 4.719 -75.375 3.688 1 29.89 141 GLY B CA 1
ATOM 2413 C C . GLY B 1 141 ? 4.391 -75.562 5.16 1 29.89 141 GLY B C 1
ATOM 2414 O O . GLY B 1 141 ? 4.082 -74.562 5.848 1 29.89 141 GLY B O 1
ATOM 2415 N N . LYS B 1 142 ? 4.723 -76.688 5.855 1 26.81 142 LYS B N 1
ATOM 2416 C CA . LYS B 1 142 ? 4.273 -77.5 6.965 1 26.81 142 LYS B CA 1
ATOM 2417 C C . LYS B 1 142 ? 4.531 -76.812 8.305 1 26.81 142 LYS B C 1
ATOM 2419 O O . LYS B 1 142 ? 3.727 -76.938 9.234 1 26.81 142 LYS B O 1
ATOM 2424 N N . HIS B 1 143 ? 5.746 -76.438 8.781 1 27.72 143 HIS B N 1
ATOM 2425 C CA . HIS B 1 143 ? 6.035 -76.688 10.18 1 27.72 143 HIS B CA 1
ATOM 2426 C C . HIS B 1 143 ? 5.477 -75.625 11.094 1 27.72 143 HIS B C 1
ATOM 2428 O O . HIS B 1 143 ? 5.363 -74.438 10.688 1 27.72 143 HIS B O 1
ATOM 2434 N N . THR B 1 144 ? 4.887 -75.875 12.328 1 27.42 144 THR B N 1
ATOM 2435 C CA . THR B 1 144 ? 4.016 -75.438 13.422 1 27.42 144 THR B CA 1
ATOM 2436 C C . THR B 1 144 ? 4.664 -74.312 14.234 1 27.42 144 THR B C 1
ATOM 2438 O O . THR B 1 144 ? 4.051 -73.812 15.164 1 27.42 144 THR B O 1
ATOM 2441 N N . THR B 1 145 ? 5.953 -73.938 14.164 1 26.14 145 THR B N 1
ATOM 2442 C CA . THR B 1 145 ? 6.516 -73.5 15.438 1 26.14 145 THR B CA 1
ATOM 2443 C C . THR B 1 145 ? 5.977 -72.125 15.836 1 26.14 145 THR B C 1
ATOM 2445 O O . THR B 1 145 ? 5.699 -71.312 14.977 1 26.14 145 THR B O 1
ATOM 2448 N N . HIS B 1 146 ? 5.477 -71.938 17.078 1 26.7 146 HIS B N 1
ATOM 2449 C CA . HIS B 1 146 ? 4.75 -71 17.953 1 26.7 146 HIS B CA 1
ATOM 2450 C C . HIS B 1 146 ? 5.492 -69.688 18.094 1 26.7 146 HIS B C 1
ATOM 2452 O O . HIS B 1 146 ? 6.102 -69.438 19.125 1 26.7 146 HIS B O 1
ATOM 2458 N N . LEU B 1 147 ? 6.039 -69.062 17 1 24.47 147 LEU B N 1
ATOM 2459 C CA . LEU B 1 147 ? 6.898 -67.938 17.344 1 24.47 147 LEU B CA 1
ATOM 2460 C C . LEU B 1 147 ? 6.094 -66.812 18 1 24.47 147 LEU B C 1
ATOM 2462 O O . LEU B 1 147 ? 5.105 -66.375 17.438 1 24.47 147 LEU B O 1
ATOM 2466 N N . GLU B 1 148 ? 6.125 -66.75 19.375 1 26.42 148 GLU B N 1
ATOM 2467 C CA . GLU B 1 148 ? 5.574 -65.75 20.328 1 26.42 148 GLU B CA 1
ATOM 2468 C C . GLU B 1 148 ? 6.023 -64.375 20.016 1 26.42 148 GLU B C 1
ATOM 2470 O O . GLU B 1 148 ? 7.211 -64.062 20.078 1 26.42 148 GLU B O 1
ATOM 2475 N N . LYS B 1 149 ? 5.523 -63.719 18.953 1 23.91 149 LYS B N 1
ATOM 2476 C CA . LYS B 1 149 ? 5.914 -62.344 18.641 1 23.91 149 LYS B CA 1
ATOM 2477 C C . LYS B 1 149 ? 5.531 -61.406 19.781 1 23.91 149 LYS B C 1
ATOM 2479 O O . LYS B 1 149 ? 4.348 -61.125 19.984 1 23.91 149 LYS B O 1
ATOM 2484 N N . THR B 1 150 ? 6.133 -61.531 20.953 1 23.47 150 THR B N 1
ATOM 2485 C CA . THR B 1 150 ? 5.891 -60.625 22.047 1 23.47 150 THR B CA 1
ATOM 2486 C C . THR B 1 150 ? 6.133 -59.188 21.609 1 23.47 150 THR B C 1
ATOM 2488 O O . THR B 1 150 ? 7.234 -58.844 21.188 1 23.47 150 THR B O 1
ATOM 2491 N N . ARG B 1 151 ? 5.18 -58.562 21.031 1 23.5 151 ARG B N 1
ATOM 2492 C CA . ARG B 1 151 ? 5.164 -57.156 20.734 1 23.5 151 ARG B CA 1
ATOM 2493 C C . ARG B 1 151 ? 5.547 -56.312 21.969 1 23.5 151 ARG B C 1
ATOM 2495 O O . ARG B 1 151 ? 4.805 -56.281 22.938 1 23.5 151 ARG B O 1
ATOM 2502 N N . LYS B 1 152 ? 6.832 -56.312 22.266 1 23.22 152 LYS B N 1
ATOM 2503 C CA . LYS B 1 152 ? 7.371 -55.594 23.406 1 23.22 152 LYS B CA 1
ATOM 2504 C C . LYS B 1 152 ? 6.93 -54.125 23.406 1 23.22 152 LYS B C 1
ATOM 2506 O O . LYS B 1 152 ? 7.023 -53.438 22.391 1 23.22 152 LYS B O 1
ATOM 2511 N N . MET B 1 153 ? 5.902 -53.75 24.203 1 25.36 153 MET B N 1
ATOM 2512 C CA . MET B 1 153 ? 5.391 -52.469 24.688 1 25.36 153 MET B CA 1
ATOM 2513 C C . MET B 1 153 ? 6.531 -51.562 25.125 1 25.36 153 MET B C 1
ATOM 2515 O O . MET B 1 153 ? 7.238 -51.875 26.078 1 25.36 153 MET B O 1
ATOM 2519 N N . GLN B 1 154 ? 7.336 -51.031 24.156 1 23.33 154 GLN B N 1
ATOM 2520 C CA . GLN B 1 154 ? 8.453 -50.25 24.672 1 23.33 154 GLN B CA 1
ATOM 2521 C C . GLN B 1 154 ? 7.969 -49.125 25.578 1 23.33 154 GLN B C 1
ATOM 2523 O O . GLN B 1 154 ? 7.227 -48.25 25.141 1 23.33 154 GLN B O 1
ATOM 2528 N N . THR B 1 155 ? 7.617 -49.375 26.75 1 23.81 155 THR B N 1
ATOM 2529 C CA . THR B 1 155 ? 7.348 -48.469 27.859 1 23.81 155 THR B CA 1
ATOM 2530 C C . THR B 1 155 ? 8.453 -47.406 27.969 1 23.81 155 THR B C 1
ATOM 2532 O O . THR B 1 155 ? 9.609 -47.75 28.25 1 23.81 155 THR B O 1
ATOM 2535 N N . SER B 1 156 ? 8.539 -46.5 26.969 1 22.7 156 SER B N 1
ATOM 2536 C CA . SER B 1 156 ? 9.602 -45.562 27.234 1 22.7 156 SER B CA 1
ATOM 2537 C C . SER B 1 156 ? 9.523 -45.031 28.672 1 22.7 156 SER B C 1
ATOM 2539 O O . SER B 1 156 ? 8.438 -44.719 29.172 1 22.7 156 SER B O 1
ATOM 2541 N N . SER B 1 157 ? 10.547 -45.312 29.406 1 20.59 157 SER B N 1
ATOM 2542 C CA . SER B 1 157 ? 11.055 -45.125 30.75 1 20.59 157 SER B CA 1
ATOM 2543 C C . SER B 1 157 ? 10.844 -43.719 31.25 1 20.59 157 SER B C 1
ATOM 2545 O O . SER B 1 157 ? 10.555 -42.812 30.453 1 20.59 157 SER B O 1
ATOM 2547 N N . GLN B 1 158 ? 11.609 -43.375 32.344 1 20.77 158 GLN B N 1
ATOM 2548 C CA . GLN B 1 158 ? 11.781 -42.875 33.719 1 20.77 158 GLN B CA 1
ATOM 2549 C C . GLN B 1 158 ? 12.25 -41.438 33.719 1 20.77 158 GLN B C 1
ATOM 2551 O O . GLN B 1 158 ? 12.555 -40.875 34.781 1 20.77 158 GLN B O 1
ATOM 2556 N N . LEU B 1 159 ? 12.32 -40.625 32.656 1 19.52 159 LEU B N 1
ATOM 2557 C CA . LEU B 1 159 ? 13.398 -39.719 33.062 1 19.52 159 LEU B CA 1
ATOM 2558 C C . LEU B 1 159 ? 13.047 -39 34.344 1 19.52 159 LEU B C 1
ATOM 2560 O O . LEU B 1 159 ? 12 -38.344 34.438 1 19.52 159 LEU B O 1
ATOM 2564 N N . ARG B 1 160 ? 13.766 -39.125 35.438 1 20.81 160 ARG B N 1
ATOM 2565 C CA . ARG B 1 160 ? 13.922 -38.812 36.844 1 20.81 160 ARG B CA 1
ATOM 2566 C C . ARG B 1 160 ? 14.156 -37.312 37.031 1 20.81 160 ARG B C 1
ATOM 2568 O O . ARG B 1 160 ? 14.469 -36.844 38.125 1 20.81 160 ARG B O 1
ATOM 2575 N N . MET B 1 161 ? 13.82 -36.375 36.188 1 20.69 161 MET B N 1
ATOM 2576 C CA . MET B 1 161 ? 14.648 -35.25 36.594 1 20.69 161 MET B CA 1
ATOM 2577 C C . MET B 1 161 ? 14.336 -34.844 38.031 1 20.69 161 MET B C 1
ATOM 2579 O O . MET B 1 161 ? 13.172 -34.812 38.438 1 20.69 161 MET B O 1
ATOM 2583 N N . SER B 1 162 ? 15.328 -34.656 38.906 1 19.94 162 SER B N 1
ATOM 2584 C CA . SER B 1 162 ? 15.672 -34.562 40.312 1 19.94 162 SER B CA 1
ATOM 2585 C C . SER B 1 162 ? 15.102 -33.312 40.938 1 19.94 162 SER B C 1
ATOM 2587 O O . SER B 1 162 ? 14.336 -33.375 41.906 1 19.94 162 SER B O 1
ATOM 2589 N N . PRO B 1 163 ? 16.016 -32.188 41.312 1 21.34 163 PRO B N 1
ATOM 2590 C CA . PRO B 1 163 ? 16.469 -31.891 42.688 1 21.34 163 PRO B CA 1
ATOM 2591 C C . PRO B 1 163 ? 15.586 -30.875 43.406 1 21.34 163 PRO B C 1
ATOM 2593 O O . PRO B 1 163 ? 14.766 -30.219 42.781 1 21.34 163 PRO B O 1
ATOM 2596 N N . THR B 1 164 ? 16.125 -30.281 44.656 1 21.66 164 THR B N 1
ATOM 2597 C CA . THR B 1 164 ? 16.016 -29.906 46.062 1 21.66 164 THR B CA 1
ATOM 2598 C C . THR B 1 164 ? 15.758 -28.406 46.219 1 21.66 164 THR B C 1
ATOM 2600 O O . THR B 1 164 ? 15.164 -27.969 47.188 1 21.66 164 THR B O 1
ATOM 2603 N N . LEU B 1 165 ? 16.047 -27.344 45.375 1 20.23 165 LEU B N 1
ATOM 2604 C CA . LEU B 1 165 ? 16.75 -26.312 46.125 1 20.23 165 LEU B CA 1
ATOM 2605 C C . LEU B 1 165 ? 15.805 -25.547 47.031 1 20.23 165 LEU B C 1
ATOM 2607 O O . LEU B 1 165 ? 14.672 -25.25 46.625 1 20.23 165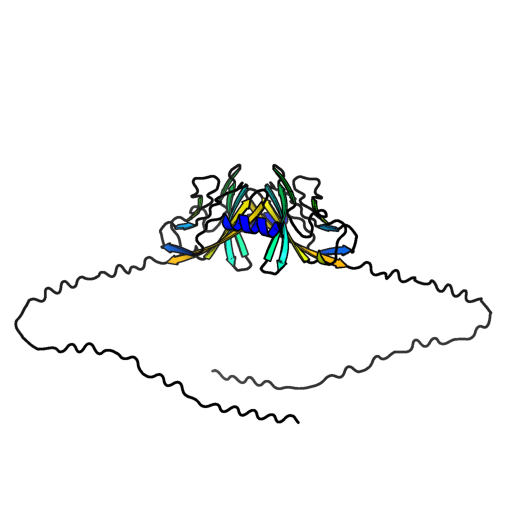 LEU B O 1
ATOM 2611 N N . GLN B 1 166 ? 16.125 -25.312 48.375 1 23.23 166 GLN B N 1
ATOM 2612 C CA . GLN B 1 166 ? 15.75 -24.859 49.719 1 23.23 166 GLN B CA 1
ATOM 2613 C C . GLN B 1 166 ? 15.602 -23.328 49.75 1 23.23 166 GLN B C 1
ATOM 2615 O O . GLN B 1 166 ? 15.117 -22.781 50.75 1 23.23 166 GLN B O 1
ATOM 2620 N N . TRP B 1 167 ? 15.438 -22.484 48.75 1 22.77 167 TRP B N 1
ATOM 2621 C CA . TRP B 1 167 ? 15.93 -21.188 49.219 1 22.77 167 TRP B CA 1
ATOM 2622 C C . TRP B 1 167 ? 15.016 -20.625 50.281 1 22.77 167 TRP B C 1
ATOM 2624 O O . TRP B 1 167 ? 13.789 -20.625 50.156 1 22.77 167 TRP B O 1
ATOM 2634 N N . GLN B 1 168 ? 15.508 -20.453 51.562 1 26.19 168 GLN B N 1
ATOM 2635 C CA . GLN B 1 168 ? 15.172 -20 52.938 1 26.19 168 GLN B CA 1
ATOM 2636 C C . GLN B 1 168 ? 14.938 -18.484 52.938 1 26.19 168 GLN B C 1
ATOM 2638 O O . GLN B 1 168 ? 14.477 -17.938 53.938 1 26.19 168 GLN B O 1
ATOM 2643 N N . TRP B 1 169 ? 14.805 -17.641 51.938 1 23.41 169 TRP B N 1
ATOM 2644 C CA . TRP B 1 169 ? 15.219 -16.359 52.469 1 23.41 169 TRP B CA 1
ATOM 2645 C C . TRP B 1 169 ? 14.258 -15.883 53.562 1 23.41 169 TRP B C 1
ATOM 2647 O O . TRP B 1 169 ? 13.039 -15.992 53.406 1 23.41 169 TRP B O 1
ATOM 2657 N N . GLU B 1 170 ? 14.797 -15.688 54.812 1 27.25 170 GLU B N 1
ATOM 2658 C CA . GLU B 1 170 ? 14.57 -15.242 56.188 1 27.25 170 GLU B CA 1
ATOM 2659 C C . GLU B 1 170 ? 14.102 -13.789 56.219 1 27.25 170 GLU B C 1
ATOM 2661 O O . GLU B 1 170 ? 13.633 -13.305 57.25 1 27.25 170 GLU B O 1
ATOM 2666 N N . THR B 1 171 ? 14.227 -12.867 55.25 1 27.14 171 THR B N 1
ATOM 2667 C CA . THR B 1 171 ? 14.586 -11.617 55.938 1 27.14 171 THR B CA 1
ATOM 2668 C C . THR B 1 171 ? 13.484 -11.18 56.875 1 27.14 171 THR B C 1
ATOM 2670 O O . THR B 1 171 ? 12.297 -11.258 56.562 1 27.14 171 THR B O 1
ATOM 2673 N N . SER B 1 172 ? 13.859 -10.852 58.156 1 27.92 172 SER B N 1
ATOM 2674 C CA . SER B 1 172 ? 13.602 -10.297 59.469 1 27.92 172 SER B CA 1
ATOM 2675 C C . SER B 1 172 ? 12.992 -8.898 59.375 1 27.92 172 SER B C 1
ATOM 2677 O O . SER B 1 172 ? 12.727 -8.266 60.406 1 27.92 172 SER B O 1
ATOM 2679 N N . ILE B 1 173 ? 12.859 -8.133 58.281 1 28.2 173 ILE B N 1
ATOM 2680 C CA . ILE B 1 173 ? 13.008 -6.77 58.781 1 28.2 173 ILE B CA 1
ATOM 2681 C C . ILE B 1 173 ? 11.977 -6.5 59.875 1 28.2 173 ILE B C 1
ATOM 2683 O O . ILE B 1 173 ? 10.805 -6.848 59.719 1 28.2 173 ILE B O 1
ATOM 2687 N N . LEU B 1 174 ? 12.508 -5.777 60.969 1 26.47 174 LEU B N 1
ATOM 2688 C CA . LEU B 1 174 ? 12.211 -5.074 62.219 1 26.47 174 LEU B CA 1
ATOM 2689 C C . LEU B 1 174 ? 11.047 -4.105 62.031 1 26.47 174 LEU B C 1
ATOM 2691 O O . LEU B 1 174 ? 10.984 -3.396 61 1 26.47 174 LEU B O 1
#

Nearest PDB structures (foldseek):
  2ij0-assembly1_C  TM=8.374E-01  e=4.570E-09  Homo sapiens
  4dzb-assembly1_B  TM=8.542E-01  e=7.332E-08  Homo sapiens
  2wbj-assembly2_H  TM=8.238E-01  e=4.571E-08  Homo sapiens
  2wbj-assembly1_D  TM=8.340E-01  e=7.778E-08  Homo sapiens
  4pj8-assembly1_D  TM=8.272E-01  e=1.489E-07  Homo sapiens

Solvent-accessible surface area (backbone atoms only — not comparable to full-atom values): 20616 Å² total; per-residue (Å²): 104,59,21,53,48,52,51,52,55,52,59,71,25,51,49,64,53,54,67,42,79,35,43,52,64,34,66,37,71,52,56,36,30,48,75,66,80,47,64,54,34,35,32,36,29,45,40,83,44,100,86,38,67,42,49,42,33,25,40,21,74,89,81,42,72,36,75,32,47,47,98,51,52,94,32,61,41,80,61,41,88,49,81,40,30,67,15,32,30,38,45,54,31,48,72,83,68,39,41,43,34,34,43,36,40,32,32,62,70,74,33,71,50,76,48,61,28,38,38,44,54,39,70,70,67,70,67,65,62,72,71,67,72,73,72,69,76,72,76,73,76,75,81,74,79,75,81,75,75,71,78,74,67,81,67,79,77,66,94,69,87,91,87,82,90,71,91,63,91,64,87,70,87,131,103,59,20,54,49,53,50,51,55,51,59,72,27,52,50,65,51,54,67,43,78,33,41,53,64,34,65,38,73,53,55,36,32,48,75,66,81,48,62,54,36,36,31,36,28,44,39,84,46,100,87,39,68,42,49,43,33,25,39,21,75,87,81,42,74,35,76,33,46,47,98,51,52,95,32,61,41,78,60,42,88,48,80,41,30,66,14,31,32,38,46,54,33,48,72,84,68,40,42,44,34,34,42,36,40,33,31,63,69,75,34,71,51,76,48,63,29,38,38,43,54,40,70,71,65,68,69,66,62,72,68,66,71,72,72,68,74,71,72,78,73,83,84,77,81,80,77,78,77,72,78,75,75,75,70,82,80,69,89,65,89,78,92,77,89,70,87,67,90,68,88,68,89,127

Organism: Oncorhynchus mykiss (NCBI:txid8022)

Secondary structure (DSSP, 8-state):
-HHHHHHHHHHTTEEE-SEEEEETTS-EEE-EEE-SSEEEEEEEEEEEETTEEEEEEEEETTTEEEEPSSTTTTTEEE---STTB--EEESS--GGG-EEEEEEEEEETTEEEEEEEEEEEE----------------------------------------------------/-HHHHHHHHHHTTEEE-SEEEEETTS-EEE-EEE-SSEEEEEEEEEEEETTEEEEEEEEETTTEEEEPSSTTTTTEEE---STTB--EEESS--GGG-EEEEEEEEEETTEEEEEEEEEEEE----------------------------------------------------

InterPro domains:
  IPR003599 Immunoglobulin domain subtype [SM00409] (17-122)
  IPR007110 Immunoglobulin-like domain [PS50835] (25-120)
  IPR013106 Immunoglobulin V-set domain [PF07686] (17-122)
  IPR013783 Immunoglobulin-like fold [G3DSA:2.60.40.10] (10-121)
  IPR036179 Immunoglobulin-like domain superfamily [SSF48726] (17-122)
  IPR051427 Nectin and Nectin-like [PTHR23277] (12-124)

Foldseek 3Di:
DVLVVLLVVQQVQWDWDQEDEAEAQAKDKTWIFGNDAAWAKKWKWFDPDPVDIDTQKMAGLVPGIDGDDDPQPPQKDQPDPDRGIRMIMGGRDDQVNFGKMKMWTQGPPSGIDIDIHGYHYDYPPPCCVPPVPCPVPPPPDDDDDDPPPPPDPPPPDDPDDDDDDDDDPDDDDD/DVLVVLLVVQQVQWDWDQEDEAEAQAKDKTWIFGNDAAWAKKWKWFDPDPVDIDTQKMAGLVPGIDGDDDPQPPQKDQPDPDRGIRMIMGGRDDQVNFGKMKMWTQGPPSGIDIDIHGYHYDYPPPCCVCPVPCPVPPPPDDDDDPPPPPPPPPPPDDPCPDDDDDPPPDDDDD

pLDDT: mean 72.93, std 30.01, range [18.22, 98.31]

Sequence (348 aa):
THGRKYEMLLEAQVSVEPQVTGYLGNDVTLRCKLLQGNLIQAEWQWEISDTEKFTIAVFSPNLGQNISESPLKGRLEFAGASTGDSSITIKDVEMTDAGKYICLLTVFPSGSIARTTILTVLSKSGSSALILSSDSTLTRGKHTTHLEKTRKMQTSSQLRMSPTLQWQWETSILTHGRKYEMLLEAQVSVEPQVTGYLGNDVTLRCKLLQGNLIQAEWQWEISDTEKFTIAVFSPNLGQNISESPLKGRLEFAGASTGDSSITIKDVEMTDAGKYICLLTVFPSGSIARTTILTVLSKSGSSALILSSDSTLTRGKHTTHLEKTRKMQTSSQLRMSPTLQWQWETSIL

Radius of gyration: 34.36 Å; Cα contacts (8 Å, |Δi|>4): 644; chains: 2; bounding box: 60×137×80 Å